Protein AF-A0A953UT88-F1 (afdb_monomer_lite)

Sequence (350 aa):
MGYKPPSISEDLLGSINSLFNHPKINVVSDRFIGKKFLCELPGGQLYFESALDVDTDGSVYSKQDPFGAKPDRSGVSPTSATDAAGKFLDADKINYFVLPKGGFDTTHHIGLGDVAVVISGTRVAYACFGDRGQNNKLGEGSIALHRALGHETVSGGRLINAAKGGEAINSGVITIVFPGTGNGSGLTNDQCAAIGQKAFQNLKSDAYKYEMDLLARYKTRQILIPDDRDELVAILSEWMQEVLDHTLHEPGTDGDGEDLVNNGVGVDTLLYAPLPTTPMAVAGKRFTPQTKSTVYADLVLGHTASGRWFVKQVRFHLNPVEQAQAVKAEADAAKADLRARLLERARARQ

Radius of gyration: 30.1 Å; chains: 1; bounding box: 79×41×93 Å

pLDDT: mean 82.15, std 17.78, range [29.33, 98.94]

Structure (mmCIF, N/CA/C/O backbone):
data_AF-A0A953UT88-F1
#
_entry.id   AF-A0A953UT88-F1
#
loop_
_atom_site.group_PDB
_atom_site.id
_atom_site.type_symbol
_atom_site.label_atom_id
_atom_site.label_alt_id
_atom_site.label_comp_id
_atom_site.label_asym_id
_atom_site.label_entity_id
_atom_site.label_seq_id
_atom_site.pdbx_PDB_ins_code
_atom_site.Cartn_x
_atom_site.Cartn_y
_atom_site.Cartn_z
_atom_site.occupancy
_atom_site.B_iso_or_equiv
_atom_site.auth_seq_id
_atom_site.auth_comp_id
_atom_site.auth_asym_id
_atom_site.auth_atom_id
_atom_site.pdbx_PDB_model_num
ATOM 1 N N . MET A 1 1 ? -11.530 12.483 6.378 1.00 54.88 1 MET A N 1
ATOM 2 C CA . MET A 1 1 ? -11.305 12.623 4.916 1.00 54.88 1 MET A CA 1
ATOM 3 C C . MET A 1 1 ? -12.052 11.499 4.211 1.00 54.88 1 MET A C 1
ATOM 5 O O . MET A 1 1 ? -12.306 10.495 4.852 1.00 54.88 1 MET A O 1
ATOM 9 N N . GLY A 1 2 ? -12.440 11.666 2.941 1.00 74.12 2 GLY A N 1
ATOM 10 C CA . GLY A 1 2 ? -13.327 10.725 2.231 1.00 74.12 2 GLY A CA 1
ATOM 11 C C . GLY A 1 2 ? -12.664 9.830 1.176 1.00 74.12 2 GLY A C 1
ATOM 12 O O . GLY A 1 2 ? -13.379 9.283 0.341 1.00 74.12 2 GLY A O 1
ATOM 13 N N . TYR A 1 3 ? -11.331 9.714 1.147 1.00 89.25 3 TYR A N 1
ATOM 14 C CA . TYR A 1 3 ? -10.674 8.810 0.197 1.00 89.25 3 TYR A CA 1
ATOM 15 C C . TYR A 1 3 ? -10.964 7.352 0.563 1.00 89.25 3 TYR A C 1
ATOM 17 O O . TYR A 1 3 ? -10.807 6.954 1.717 1.00 89.25 3 TYR A O 1
ATOM 25 N N . LYS A 1 4 ? -11.363 6.567 -0.438 1.00 88.38 4 LYS A N 1
ATOM 26 C CA . LYS A 1 4 ? -11.507 5.116 -0.356 1.00 88.38 4 LYS A CA 1
ATOM 27 C C . LYS A 1 4 ? -10.702 4.504 -1.502 1.00 88.38 4 LYS A C 1
ATOM 29 O O . LYS A 1 4 ? -10.927 4.916 -2.641 1.00 88.38 4 LYS A O 1
ATOM 34 N N . PRO A 1 5 ? -9.786 3.561 -1.226 1.00 91.06 5 PRO A N 1
ATOM 35 C CA . PRO A 1 5 ? -9.089 2.833 -2.277 1.00 91.06 5 PRO A CA 1
ATOM 36 C C . PRO A 1 5 ? -10.056 2.077 -3.200 1.00 91.06 5 PRO A C 1
ATOM 38 O O . PRO A 1 5 ? -11.201 1.826 -2.817 1.00 91.06 5 PRO A O 1
ATOM 41 N N . PRO A 1 6 ? -9.600 1.644 -4.388 1.00 91.25 6 PRO A N 1
ATOM 42 C CA . PRO A 1 6 ? -10.355 0.729 -5.234 1.00 91.25 6 PRO A CA 1
ATOM 43 C C . PRO A 1 6 ? -10.835 -0.498 -4.447 1.00 91.25 6 PRO A C 1
ATOM 45 O O . PRO A 1 6 ? -10.021 -1.214 -3.860 1.00 91.25 6 PRO A O 1
ATOM 48 N N . SER A 1 7 ? -12.145 -0.765 -4.474 1.00 84.94 7 SER A N 1
ATOM 49 C CA . SER A 1 7 ? -12.791 -1.817 -3.668 1.00 84.94 7 SER A CA 1
ATOM 50 C C . SER A 1 7 ? -12.158 -3.199 -3.859 1.00 84.94 7 SER A C 1
ATOM 52 O O . SER A 1 7 ? -11.950 -3.935 -2.900 1.00 84.94 7 SER A O 1
ATOM 54 N N . ILE A 1 8 ? -11.769 -3.523 -5.094 1.00 87.56 8 ILE A N 1
ATOM 55 C CA . ILE A 1 8 ? -11.109 -4.786 -5.458 1.00 87.56 8 ILE A CA 1
ATOM 56 C C . ILE A 1 8 ? -9.729 -4.981 -4.800 1.00 87.56 8 ILE A C 1
ATOM 58 O O . ILE A 1 8 ? -9.271 -6.113 -4.663 1.00 87.56 8 ILE A O 1
ATOM 62 N N . SER A 1 9 ? -9.073 -3.898 -4.379 1.00 89.44 9 SER A N 1
ATOM 63 C CA . SER A 1 9 ? -7.747 -3.918 -3.752 1.00 89.44 9 SER A CA 1
ATOM 64 C C . SER A 1 9 ? -7.817 -3.832 -2.224 1.00 89.44 9 SER A C 1
ATOM 66 O O . SER A 1 9 ? -6.793 -3.982 -1.555 1.00 89.44 9 SER A O 1
ATOM 68 N N . GLU A 1 10 ? -8.996 -3.581 -1.644 1.00 84.56 10 GLU A N 1
ATOM 69 C CA . GLU A 1 10 ? -9.134 -3.338 -0.204 1.00 84.56 10 GLU A CA 1
ATOM 70 C C . GLU A 1 10 ? -8.676 -4.522 0.650 1.00 84.56 10 GLU A C 1
ATOM 72 O O . GLU A 1 10 ? -8.015 -4.328 1.670 1.00 84.56 10 GLU A O 1
ATOM 77 N N . ASP A 1 11 ? -8.981 -5.745 0.220 1.00 83.25 11 ASP A N 1
ATOM 78 C CA . ASP A 1 11 ? -8.560 -6.964 0.911 1.00 83.25 11 ASP A CA 1
ATOM 79 C C . ASP A 1 11 ? -7.035 -7.101 0.960 1.00 83.25 11 ASP A C 1
ATOM 81 O O . ASP A 1 11 ? -6.469 -7.549 1.958 1.00 83.25 11 ASP A O 1
ATOM 85 N N . LEU A 1 12 ? -6.343 -6.656 -0.092 1.00 90.50 12 LEU A N 1
ATOM 86 C CA . LEU A 1 12 ? -4.885 -6.657 -0.128 1.00 90.50 12 LEU A CA 1
ATOM 87 C C . LEU A 1 12 ? -4.286 -5.572 0.766 1.00 90.50 12 LEU A C 1
ATOM 89 O O . LEU A 1 12 ? -3.201 -5.790 1.305 1.00 90.50 12 LEU A O 1
ATOM 93 N N . LEU A 1 13 ? -4.960 -4.436 0.949 1.00 91.25 13 LEU A N 1
ATOM 94 C CA . LEU A 1 13 ? -4.508 -3.360 1.837 1.00 91.25 13 LEU A CA 1
ATOM 95 C C . LEU A 1 13 ? -4.749 -3.689 3.316 1.00 91.25 13 LEU A C 1
ATOM 97 O O . LEU A 1 13 ? -3.902 -3.386 4.160 1.00 91.25 13 LEU A O 1
ATOM 101 N N . GLY A 1 14 ? -5.861 -4.348 3.638 1.00 86.25 14 GLY A N 1
ATOM 102 C CA . GLY A 1 14 ? -6.220 -4.699 5.009 1.00 86.25 14 GLY A CA 1
ATOM 103 C C . GLY A 1 14 ? -6.304 -3.468 5.921 1.00 86.25 14 GLY A C 1
ATOM 104 O O . GLY A 1 14 ? -6.883 -2.445 5.552 1.00 86.25 14 GLY A O 1
ATOM 105 N N . SER A 1 15 ? -5.675 -3.545 7.098 1.00 86.44 15 SER A N 1
ATOM 106 C CA . SER A 1 15 ? -5.654 -2.459 8.092 1.00 86.44 15 SER A CA 1
ATOM 107 C C . SER A 1 15 ? -5.030 -1.154 7.600 1.00 86.44 15 SER A C 1
ATOM 109 O O . SER A 1 15 ? -5.261 -0.117 8.215 1.00 86.44 15 SER A O 1
ATOM 111 N N . ILE A 1 16 ? -4.282 -1.148 6.488 1.00 92.69 16 ILE A N 1
ATOM 112 C CA . ILE A 1 16 ? -3.710 0.084 5.913 1.00 92.69 16 ILE A CA 1
ATOM 113 C C . ILE A 1 16 ? -4.802 1.118 5.617 1.00 92.69 16 ILE A C 1
ATOM 115 O O . ILE A 1 16 ? -4.550 2.313 5.745 1.00 92.69 16 ILE A O 1
ATOM 119 N N . ASN A 1 17 ? -6.031 0.682 5.324 1.00 88.19 17 ASN A N 1
ATOM 120 C CA . ASN A 1 17 ? -7.169 1.579 5.120 1.00 88.19 17 ASN A CA 1
ATOM 121 C C . ASN A 1 17 ? -7.427 2.510 6.318 1.00 88.19 17 ASN A C 1
ATOM 123 O O . ASN A 1 17 ? -7.824 3.659 6.130 1.00 88.19 17 ASN A O 1
ATOM 127 N N . SER A 1 18 ? -7.143 2.060 7.543 1.00 84.69 18 SER A N 1
ATOM 128 C CA . SER A 1 18 ? -7.286 2.892 8.745 1.00 84.69 18 SER A CA 1
ATOM 129 C C . SER A 1 18 ? -6.310 4.074 8.772 1.00 84.69 18 SER A C 1
ATOM 131 O O . SER A 1 18 ? -6.619 5.124 9.341 1.00 84.69 18 SER A O 1
ATOM 133 N N . LEU A 1 19 ? -5.156 3.953 8.103 1.00 92.19 19 LEU A N 1
ATOM 134 C CA . LEU A 1 19 ? -4.136 4.998 8.084 1.00 92.19 19 LEU A CA 1
ATOM 135 C C . LEU A 1 19 ? -4.592 6.251 7.327 1.00 92.19 19 LEU A C 1
ATOM 137 O O . LEU A 1 19 ? -4.066 7.329 7.595 1.00 92.19 19 LEU A O 1
ATOM 141 N N . PHE A 1 20 ? -5.605 6.158 6.456 1.00 90.94 20 PHE A N 1
ATOM 142 C CA . PHE A 1 20 ? -6.165 7.325 5.760 1.00 90.94 20 PHE A CA 1
ATOM 143 C C . PHE A 1 20 ? -6.887 8.312 6.685 1.00 90.94 20 PHE A C 1
ATOM 145 O O . PHE A 1 20 ? -7.079 9.472 6.321 1.00 90.94 20 PHE A O 1
ATOM 152 N N . ASN A 1 21 ? -7.241 7.872 7.893 1.00 86.62 21 ASN A N 1
ATOM 153 C CA . ASN A 1 21 ? -7.807 8.714 8.945 1.00 86.62 21 ASN A CA 1
ATOM 154 C C . ASN A 1 21 ? -6.801 9.011 10.068 1.00 86.62 21 ASN A C 1
ATOM 156 O O . ASN A 1 21 ? -7.154 9.637 11.068 1.00 86.62 21 ASN A O 1
ATOM 160 N N . HIS A 1 22 ? -5.544 8.585 9.920 1.00 90.38 22 HIS A N 1
ATOM 161 C CA . HIS A 1 22 ? -4.521 8.823 10.925 1.00 90.38 22 HIS A CA 1
ATOM 162 C C . HIS A 1 22 ? -4.188 10.324 11.022 1.00 90.38 22 HIS A C 1
ATOM 164 O O . HIS A 1 22 ? -3.942 10.950 9.996 1.00 90.38 22 HIS A O 1
ATOM 170 N N . PRO A 1 23 ? -4.065 10.925 12.223 1.00 91.12 23 PRO A N 1
ATOM 171 C CA . PRO A 1 23 ? -3.836 12.372 12.376 1.00 91.12 23 PRO A CA 1
ATOM 172 C C . PRO A 1 23 ? -2.504 12.879 11.794 1.00 91.12 23 PRO A C 1
ATOM 174 O O . PRO A 1 23 ? -2.336 14.073 11.584 1.00 91.12 23 PRO A O 1
ATOM 177 N N . LYS A 1 24 ? -1.550 11.973 11.558 1.00 94.56 24 LYS A N 1
ATOM 178 C CA . LYS A 1 24 ? -0.256 12.253 10.904 1.00 94.56 24 LYS A CA 1
ATOM 179 C C . LYS A 1 24 ? -0.242 12.006 9.391 1.00 94.56 24 LYS A C 1
ATOM 181 O O . LYS A 1 24 ? 0.830 12.077 8.804 1.00 94.56 24 LYS A O 1
ATOM 186 N N . ILE A 1 25 ? -1.368 11.652 8.770 1.00 94.81 25 ILE A N 1
ATOM 187 C CA . ILE A 1 25 ? -1.403 11.552 7.309 1.00 94.81 25 ILE A CA 1
ATOM 188 C C . ILE A 1 25 ? -1.162 12.932 6.696 1.00 94.81 25 ILE A C 1
ATOM 190 O O . ILE A 1 25 ? -1.742 13.925 7.138 1.00 94.81 25 ILE A O 1
ATOM 194 N N . ASN A 1 26 ? -0.331 12.988 5.662 1.00 96.44 26 ASN A N 1
ATOM 195 C CA . ASN A 1 26 ? -0.080 14.210 4.913 1.00 96.44 26 ASN A CA 1
ATOM 196 C C . ASN A 1 26 ? -0.561 14.029 3.471 1.00 96.44 26 ASN A C 1
ATOM 198 O O . ASN A 1 26 ? 0.067 13.330 2.679 1.00 96.44 26 ASN A O 1
ATOM 202 N N . VAL A 1 27 ? -1.709 14.616 3.125 1.00 96.75 27 VAL A N 1
ATOM 203 C CA . VAL A 1 27 ? -2.244 14.537 1.758 1.00 96.75 27 VAL A CA 1
ATOM 204 C C . VAL A 1 27 ? -1.512 15.520 0.856 1.00 96.75 27 VAL A C 1
ATOM 206 O O . VAL A 1 27 ? -1.502 16.724 1.105 1.00 96.75 27 VAL A O 1
ATOM 209 N N . VAL A 1 28 ? -0.963 15.007 -0.242 1.00 94.94 28 VAL A N 1
ATOM 210 C CA . VAL A 1 28 ? -0.182 15.802 -1.190 1.00 94.94 28 VAL A CA 1
ATOM 211 C C . VAL A 1 28 ? -1.104 16.345 -2.282 1.00 94.94 28 VAL A C 1
ATOM 213 O O . VAL A 1 28 ? -1.718 15.610 -3.070 1.00 94.94 28 VAL A O 1
ATOM 216 N N . SER A 1 29 ? -1.218 17.672 -2.317 1.00 93.25 29 SER A N 1
ATOM 217 C CA . SER A 1 29 ? -2.164 18.382 -3.187 1.00 93.25 29 SER A CA 1
ATOM 218 C C . SER A 1 29 ? -1.674 18.579 -4.627 1.00 93.25 29 SER A C 1
ATOM 220 O O . SER A 1 29 ? -2.491 18.894 -5.497 1.00 93.25 29 SER A O 1
ATOM 222 N N . ASP A 1 30 ? -0.390 18.323 -4.900 1.00 92.50 30 ASP A N 1
ATOM 223 C CA . ASP A 1 30 ? 0.228 18.481 -6.217 1.00 92.50 30 ASP A CA 1
ATOM 224 C C . ASP A 1 30 ? -0.554 17.778 -7.323 1.00 92.50 30 ASP A C 1
ATOM 226 O O . ASP A 1 30 ? -1.069 16.666 -7.161 1.00 92.50 30 ASP A O 1
ATOM 230 N N . ARG A 1 31 ? -0.670 18.443 -8.472 1.00 92.75 31 ARG A N 1
ATOM 231 C CA . ARG A 1 31 ? -1.419 17.923 -9.615 1.00 92.75 31 ARG A CA 1
ATOM 232 C C . ARG A 1 31 ? -0.488 17.139 -10.524 1.00 92.75 31 ARG A C 1
ATOM 234 O O . ARG A 1 31 ? 0.416 17.710 -11.121 1.00 92.75 31 ARG A O 1
ATOM 241 N N . PHE A 1 32 ? -0.797 15.860 -10.691 1.00 95.00 32 PHE A N 1
ATOM 242 C CA . PHE A 1 32 ? -0.140 14.987 -11.652 1.00 95.00 32 PHE A CA 1
ATOM 243 C C . PHE A 1 32 ? -1.176 14.386 -12.599 1.00 95.00 32 PHE A C 1
ATOM 245 O O . PHE A 1 32 ? -2.287 14.042 -12.186 1.00 95.00 32 PHE A O 1
ATOM 252 N N . ILE A 1 33 ? -0.802 14.243 -13.867 1.00 92.12 33 ILE A N 1
ATOM 253 C CA . ILE A 1 33 ? -1.519 13.421 -14.839 1.00 92.12 33 ILE A CA 1
ATOM 254 C C . ILE A 1 33 ? -1.557 11.990 -14.298 1.00 92.12 33 ILE A C 1
ATOM 256 O O . ILE A 1 33 ? -0.565 11.503 -13.758 1.00 92.12 33 ILE A O 1
ATOM 260 N N . GLY A 1 34 ? -2.720 11.346 -14.401 1.00 84.31 34 GLY A N 1
ATOM 261 C CA . GLY A 1 34 ? -2.927 9.974 -13.939 1.00 84.31 34 GLY A CA 1
ATOM 262 C C . GLY A 1 34 ? -3.215 9.834 -12.443 1.00 84.31 34 GLY A C 1
ATOM 263 O O . GLY A 1 34 ? -3.782 8.819 -12.054 1.00 84.31 34 GLY A O 1
ATOM 264 N N . LYS A 1 35 ? -2.917 10.835 -11.600 1.00 94.75 35 LYS A N 1
ATOM 265 C CA . LYS A 1 35 ? -3.151 10.765 -10.146 1.00 94.75 35 LYS A CA 1
ATOM 266 C C . LYS A 1 35 ? -4.641 10.812 -9.792 1.00 94.75 35 LYS A C 1
ATOM 268 O O . LYS A 1 35 ? -5.353 11.742 -10.174 1.00 94.75 35 LYS A O 1
ATOM 273 N N . LYS A 1 36 ? -5.077 9.874 -8.952 1.00 95.94 36 LYS A N 1
ATOM 274 C CA . LYS A 1 36 ? -6.359 9.901 -8.231 1.00 95.94 36 LYS A CA 1
ATOM 275 C C . LYS A 1 36 ? -6.183 10.350 -6.787 1.00 95.94 36 LYS A C 1
ATOM 277 O O . LYS A 1 36 ? -6.895 11.245 -6.337 1.00 95.94 36 LYS A O 1
ATOM 282 N N . PHE A 1 37 ? -5.190 9.799 -6.096 1.00 97.00 37 PHE A N 1
ATOM 283 C CA . PHE A 1 37 ? -4.885 10.134 -4.709 1.00 97.00 37 PHE A CA 1
ATOM 284 C C . PHE A 1 37 ? -3.384 10.012 -4.436 1.00 97.00 37 PHE A C 1
ATOM 286 O O . PHE A 1 37 ? -2.708 9.223 -5.087 1.00 97.00 37 PHE A O 1
ATOM 293 N N . LEU A 1 38 ? -2.860 10.813 -3.507 1.00 97.69 38 LEU A N 1
ATOM 294 C CA . LEU A 1 38 ? -1.456 10.795 -3.087 1.00 97.69 38 LEU A CA 1
ATOM 295 C C . LEU A 1 38 ? -1.358 11.320 -1.655 1.00 97.69 38 LEU A C 1
ATOM 297 O O . LEU A 1 38 ? -1.895 12.387 -1.342 1.00 97.69 38 LEU A O 1
ATOM 301 N N . CYS A 1 39 ? -0.655 10.591 -0.802 1.00 98.06 39 CYS A N 1
ATOM 302 C CA . CYS A 1 39 ? -0.360 11.008 0.558 1.00 98.06 39 CYS A CA 1
ATOM 303 C C . CYS A 1 39 ? 0.930 10.371 1.069 1.00 98.06 39 CYS A C 1
ATOM 305 O O . CYS A 1 39 ? 1.324 9.293 0.626 1.00 98.06 39 CYS A O 1
ATOM 307 N N . GLU A 1 40 ? 1.525 10.987 2.078 1.00 98.38 40 GLU A N 1
ATOM 308 C CA . GLU A 1 40 ? 2.485 10.319 2.947 1.00 98.38 40 GLU A CA 1
ATOM 309 C C . GLU A 1 40 ? 1.729 9.679 4.110 1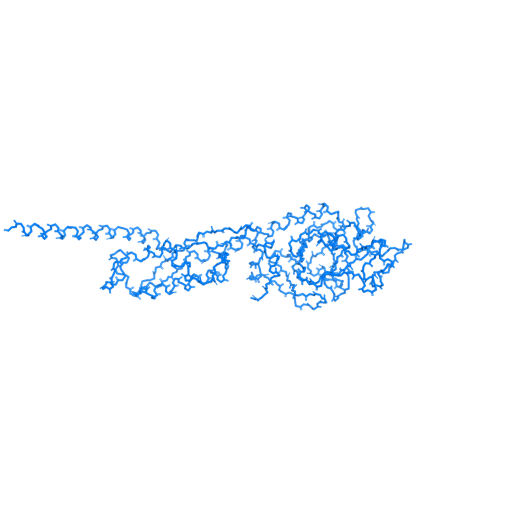.00 98.38 40 GLU A C 1
ATOM 311 O O . GLU A 1 40 ? 0.949 10.330 4.819 1.00 98.38 40 GLU A O 1
ATOM 316 N N . LEU A 1 41 ? 1.947 8.382 4.292 1.00 98.00 41 LEU A N 1
ATOM 317 C CA . LEU A 1 41 ? 1.443 7.633 5.430 1.00 98.00 41 LEU A CA 1
ATOM 318 C C . LEU A 1 41 ? 2.245 7.989 6.696 1.00 98.00 41 LEU A C 1
ATOM 320 O O . LEU A 1 41 ? 3.367 8.486 6.603 1.00 98.00 41 LEU A O 1
ATOM 324 N N . PRO A 1 42 ? 1.724 7.691 7.901 1.00 96.44 42 PRO A N 1
ATOM 325 C CA . PRO A 1 42 ? 2.338 8.117 9.164 1.00 96.44 42 PRO A CA 1
ATOM 326 C C . PRO A 1 42 ? 3.786 7.661 9.389 1.00 96.44 42 PRO A C 1
ATOM 328 O O . PRO A 1 42 ? 4.497 8.278 10.180 1.00 96.44 42 PRO A O 1
ATOM 331 N N . GLY A 1 43 ? 4.205 6.575 8.732 1.00 95.69 43 GLY A N 1
ATOM 332 C CA . GLY A 1 43 ? 5.569 6.049 8.778 1.00 95.69 43 GLY A CA 1
ATOM 333 C C . GLY A 1 43 ? 6.504 6.612 7.702 1.00 95.69 43 GLY A C 1
ATOM 334 O O . GLY A 1 43 ? 7.615 6.108 7.573 1.00 95.69 43 GLY A O 1
ATOM 335 N N . GLY A 1 44 ? 6.064 7.601 6.918 1.00 97.19 44 GLY A N 1
ATOM 336 C CA . GLY A 1 44 ? 6.824 8.211 5.823 1.00 97.19 44 GLY A CA 1
ATOM 337 C C . GLY A 1 44 ? 6.692 7.498 4.474 1.00 97.19 44 GLY A C 1
ATOM 338 O O . GLY A 1 44 ? 7.328 7.909 3.513 1.00 97.19 44 GLY A O 1
ATOM 339 N N . GLN A 1 45 ? 5.882 6.439 4.367 1.00 98.69 45 GLN A N 1
ATOM 340 C CA . GLN A 1 45 ? 5.648 5.765 3.084 1.00 98.69 45 GLN A CA 1
ATOM 341 C C . GLN A 1 45 ? 4.851 6.668 2.145 1.00 98.69 45 GLN A C 1
ATOM 343 O O . GLN A 1 45 ? 3.852 7.256 2.560 1.00 98.69 45 GLN A O 1
ATOM 348 N N . LEU A 1 46 ? 5.230 6.712 0.870 1.00 98.62 46 LEU A N 1
ATOM 349 C CA . LEU A 1 46 ? 4.465 7.436 -0.139 1.00 98.62 46 LEU A CA 1
ATOM 350 C C . LEU A 1 46 ? 3.408 6.506 -0.729 1.00 98.62 46 LEU A C 1
ATOM 352 O O . LEU A 1 46 ? 3.743 5.528 -1.393 1.00 98.62 46 LEU A O 1
ATOM 356 N N . TYR A 1 47 ? 2.139 6.809 -0.494 1.00 98.56 47 TYR A N 1
ATOM 357 C CA . TYR A 1 47 ? 1.008 6.095 -1.074 1.00 98.56 47 TYR A CA 1
ATOM 358 C C . TYR A 1 47 ? 0.422 6.915 -2.215 1.00 98.56 47 TYR A C 1
ATOM 360 O O . TYR A 1 47 ? 0.108 8.091 -2.023 1.00 98.56 47 TYR A O 1
ATOM 368 N N . PHE A 1 48 ? 0.167 6.293 -3.362 1.00 98.19 48 PHE A N 1
ATOM 369 C CA . PHE A 1 48 ? -0.669 6.891 -4.394 1.00 98.19 48 PHE A CA 1
ATOM 370 C C . PHE A 1 48 ? -1.519 5.889 -5.152 1.00 98.19 48 PHE A C 1
ATOM 372 O O . PHE A 1 48 ? -1.129 4.744 -5.354 1.00 98.19 48 PHE A O 1
ATOM 379 N N . GLU A 1 49 ? -2.672 6.370 -5.607 1.00 97.75 49 GLU A N 1
ATOM 380 C CA . GLU A 1 49 ? -3.487 5.716 -6.621 1.00 97.75 49 GLU A CA 1
ATOM 381 C C . GLU A 1 49 ? -3.362 6.502 -7.927 1.00 97.75 49 GLU A C 1
ATOM 383 O O . GLU A 1 49 ? -3.590 7.720 -7.953 1.00 97.75 49 GLU A O 1
ATOM 388 N N . SER A 1 50 ? -3.029 5.814 -9.016 1.00 97.00 50 SER A N 1
ATOM 389 C CA . SER A 1 50 ? -2.906 6.419 -10.337 1.00 97.00 50 SER A CA 1
ATOM 390 C C . SER A 1 50 ? -3.256 5.458 -11.481 1.00 97.00 50 SER A C 1
ATOM 392 O O . SER A 1 50 ? -3.621 4.298 -11.272 1.00 97.00 50 SER A O 1
ATOM 394 N N . ALA A 1 51 ? -3.164 5.961 -12.713 1.00 96.19 51 ALA A N 1
ATOM 395 C CA . ALA A 1 51 ? -2.874 5.124 -13.873 1.00 96.19 51 ALA A CA 1
ATOM 396 C C . ALA A 1 51 ? -1.480 4.471 -13.736 1.00 96.19 51 ALA A C 1
ATOM 398 O O . ALA A 1 51 ? -0.701 4.840 -12.854 1.00 96.19 51 ALA A O 1
ATOM 399 N N . LEU A 1 52 ? -1.174 3.512 -14.603 1.00 97.50 52 LEU A N 1
ATOM 400 C CA . LEU A 1 52 ? 0.171 2.992 -14.814 1.00 97.50 52 LEU A CA 1
ATOM 401 C C . LEU A 1 52 ? 0.437 2.969 -16.316 1.00 97.50 52 LEU A C 1
ATOM 403 O O . LEU A 1 52 ? -0.091 2.110 -17.023 1.00 97.50 52 LEU A O 1
ATOM 407 N N . ASP A 1 53 ? 1.205 3.943 -16.786 1.00 96.12 53 ASP A N 1
ATOM 408 C CA . ASP A 1 53 ? 1.685 4.000 -18.161 1.00 96.12 53 ASP A CA 1
ATOM 409 C C . ASP A 1 53 ? 2.980 3.197 -18.291 1.00 96.12 53 ASP A C 1
ATOM 411 O O . ASP A 1 53 ? 3.753 3.080 -17.336 1.00 96.12 53 ASP A O 1
ATOM 415 N N . VAL A 1 54 ? 3.229 2.647 -19.476 1.00 96.25 54 VAL A N 1
ATOM 416 C CA . VAL A 1 54 ? 4.438 1.860 -19.693 1.00 96.25 54 VAL A CA 1
ATOM 417 C C . VAL A 1 54 ? 5.648 2.770 -19.859 1.00 96.25 54 VAL A C 1
ATOM 419 O O . VAL A 1 54 ? 5.627 3.723 -20.632 1.00 96.25 54 VAL A O 1
ATOM 422 N N . ASP A 1 55 ? 6.709 2.433 -19.141 1.00 96.25 55 ASP A N 1
ATOM 423 C CA . ASP A 1 55 ? 8.037 2.983 -19.332 1.00 96.25 55 ASP A CA 1
ATOM 424 C C . ASP A 1 55 ? 8.906 1.937 -20.039 1.00 96.25 55 ASP A C 1
ATOM 426 O O . ASP A 1 55 ? 8.962 0.764 -19.642 1.00 96.25 55 ASP A O 1
ATOM 430 N N . THR A 1 56 ? 9.519 2.339 -21.150 1.00 96.25 56 THR A N 1
ATOM 431 C CA . THR A 1 56 ? 10.247 1.427 -22.043 1.00 96.25 56 THR A CA 1
ATOM 432 C C . THR A 1 56 ? 11.762 1.552 -21.925 1.00 96.25 56 THR A C 1
ATOM 434 O O . THR A 1 56 ? 12.486 0.778 -22.571 1.00 96.25 56 THR A O 1
ATOM 437 N N . ASP A 1 57 ? 12.244 2.483 -21.101 1.00 95.12 57 ASP A N 1
ATOM 438 C CA . ASP A 1 57 ? 13.654 2.813 -20.971 1.00 95.12 57 ASP A CA 1
ATOM 439 C C . ASP A 1 57 ? 14.479 1.602 -20.489 1.00 95.12 57 ASP A C 1
ATOM 441 O O . ASP A 1 57 ? 14.036 0.696 -19.790 1.00 95.12 57 ASP A O 1
ATOM 445 N N . GLY A 1 58 ? 15.694 1.491 -21.012 1.00 94.75 58 GLY A N 1
ATOM 446 C CA . GLY A 1 58 ? 16.613 0.375 -20.802 1.00 94.75 58 GLY A CA 1
ATOM 447 C C . GLY A 1 58 ? 16.267 -0.916 -21.557 1.00 94.75 58 GLY A C 1
ATOM 448 O O . GLY A 1 58 ? 17.109 -1.817 -21.629 1.00 94.75 58 GLY A O 1
ATOM 449 N N . SER A 1 59 ? 15.091 -1.012 -22.188 1.00 94.94 59 SER A N 1
ATOM 450 C CA . SER A 1 59 ? 14.713 -2.160 -23.023 1.00 94.94 59 SER A CA 1
ATOM 451 C C . SER A 1 59 ? 15.001 -1.950 -24.514 1.00 94.94 59 SER A C 1
ATOM 453 O O . SER A 1 59 ? 15.079 -0.835 -25.028 1.00 94.94 59 SER A O 1
ATOM 455 N N . VAL A 1 60 ? 15.048 -3.049 -25.274 1.00 93.12 60 VAL A N 1
ATOM 456 C CA . VAL A 1 60 ? 15.105 -2.993 -26.749 1.00 93.12 60 VAL A CA 1
ATOM 457 C C . VAL A 1 60 ? 13.860 -2.354 -27.380 1.00 93.12 60 VAL A C 1
ATOM 459 O O . VAL A 1 60 ? 13.908 -1.942 -28.543 1.00 93.12 60 VAL A O 1
ATOM 462 N N . TYR A 1 61 ? 12.756 -2.274 -26.634 1.00 93.44 61 TYR A N 1
ATOM 463 C CA . TYR A 1 61 ? 11.488 -1.719 -27.096 1.00 93.44 61 TYR A CA 1
ATOM 464 C C . TYR A 1 61 ? 11.433 -0.194 -27.002 1.00 93.44 61 TYR A C 1
ATOM 466 O O . TYR A 1 61 ? 10.566 0.388 -27.651 1.00 93.44 61 TYR A O 1
ATOM 474 N N . SER A 1 62 ? 12.389 0.460 -26.328 1.00 92.19 62 SER A N 1
ATOM 475 C CA . SER A 1 62 ? 12.433 1.929 -26.237 1.00 92.19 62 SER A CA 1
ATOM 476 C C . SER A 1 62 ? 12.522 2.611 -27.608 1.00 92.19 62 SER A C 1
ATOM 478 O O . SER A 1 62 ? 12.009 3.702 -27.819 1.00 92.19 62 SER A O 1
ATOM 480 N N . LYS A 1 63 ? 13.072 1.918 -28.614 1.00 90.31 63 LYS A N 1
ATOM 481 C CA . LYS A 1 63 ? 13.116 2.378 -30.015 1.00 90.31 63 LYS A CA 1
ATOM 482 C C . LYS A 1 63 ? 11.740 2.505 -30.675 1.00 90.31 63 LYS A C 1
ATOM 484 O O . LYS A 1 63 ? 11.632 3.106 -31.741 1.00 90.31 63 LYS A O 1
ATOM 489 N N . GLN A 1 64 ? 10.726 1.851 -30.115 1.00 90.12 64 GLN A N 1
ATOM 490 C CA . GLN A 1 64 ? 9.356 1.856 -30.627 1.00 90.12 64 GLN A CA 1
ATOM 491 C C . GLN A 1 64 ? 8.499 2.920 -29.937 1.00 90.12 64 GLN A C 1
ATOM 493 O O . GLN A 1 64 ? 7.419 3.224 -30.438 1.00 90.12 64 GLN A O 1
ATOM 498 N N . ASP A 1 65 ? 8.974 3.475 -28.822 1.00 88.56 65 ASP A N 1
ATOM 499 C CA . ASP A 1 65 ? 8.284 4.482 -28.034 1.00 88.56 65 ASP A CA 1
ATOM 500 C C . ASP A 1 65 ? 8.701 5.894 -28.490 1.00 88.56 65 ASP A C 1
ATOM 502 O O . ASP A 1 65 ? 9.848 6.302 -28.299 1.00 88.56 65 ASP A O 1
ATOM 506 N N . PRO A 1 66 ? 7.798 6.668 -29.119 1.00 85.19 66 PRO A N 1
ATOM 507 C CA . PRO A 1 66 ? 8.109 8.018 -29.572 1.00 85.19 66 PRO A CA 1
ATOM 508 C C . PRO A 1 66 ? 8.193 9.045 -28.428 1.00 85.19 66 PRO A C 1
ATOM 510 O O . PRO A 1 66 ? 8.615 10.176 -28.680 1.00 85.19 66 PRO A O 1
ATOM 513 N N . PHE A 1 67 ? 7.776 8.688 -27.208 1.00 84.56 67 PHE A N 1
ATOM 514 C CA . PHE A 1 67 ? 7.752 9.568 -26.037 1.00 84.56 67 PHE A CA 1
ATOM 515 C C . PHE A 1 67 ? 8.822 9.230 -24.989 1.00 84.56 67 PHE A C 1
ATOM 517 O O . PHE A 1 67 ? 9.019 10.031 -24.072 1.00 84.56 67 PHE A O 1
ATOM 524 N N . GLY A 1 68 ? 9.513 8.096 -25.145 1.00 79.75 68 GLY A N 1
ATOM 525 C CA . GLY A 1 68 ? 10.590 7.647 -24.264 1.00 79.75 68 GLY A CA 1
ATOM 526 C C . GLY A 1 68 ? 11.821 8.558 -24.283 1.00 79.75 68 GLY A C 1
ATOM 527 O O . GLY A 1 68 ? 11.941 9.488 -25.099 1.00 79.75 68 GLY A O 1
ATOM 528 N N . ALA A 1 69 ? 12.771 8.307 -23.377 1.00 82.31 69 ALA A N 1
ATOM 529 C CA . ALA A 1 69 ? 13.986 9.109 -23.330 1.00 82.31 69 ALA A CA 1
ATOM 530 C C . ALA A 1 69 ? 14.816 8.946 -24.612 1.00 82.31 69 ALA A C 1
ATOM 532 O O . ALA A 1 69 ? 14.695 7.981 -25.370 1.00 82.31 69 ALA A O 1
ATOM 533 N N . LYS A 1 70 ? 15.700 9.915 -24.877 1.00 84.81 70 LYS A N 1
ATOM 534 C CA . LYS A 1 70 ? 16.579 9.834 -26.048 1.00 84.81 70 LYS A CA 1
ATOM 535 C C . LYS A 1 70 ? 17.552 8.658 -25.889 1.00 84.81 70 LYS A C 1
ATOM 537 O O . LYS A 1 70 ? 18.212 8.589 -24.851 1.00 84.81 70 LYS A O 1
ATOM 542 N N . PRO A 1 71 ? 17.705 7.800 -26.915 1.00 81.94 71 PRO A N 1
ATOM 543 C CA . PRO A 1 71 ? 18.640 6.687 -26.863 1.00 81.94 71 PRO A CA 1
ATOM 544 C C . PRO A 1 71 ? 20.080 7.132 -26.605 1.00 81.94 71 PRO A C 1
ATOM 546 O O . PRO A 1 71 ? 20.532 8.162 -27.114 1.00 81.94 71 PRO A O 1
ATOM 549 N N . ASP A 1 72 ? 20.813 6.319 -25.852 1.00 81.50 72 ASP A N 1
ATOM 550 C CA . ASP A 1 72 ? 22.248 6.463 -25.657 1.00 81.50 72 ASP A CA 1
ATOM 551 C C . ASP A 1 72 ? 23.047 5.990 -26.896 1.00 81.50 72 ASP A C 1
ATOM 553 O O . ASP A 1 72 ? 22.496 5.681 -27.958 1.00 81.50 72 ASP A O 1
ATOM 557 N N . ARG A 1 73 ? 24.380 5.896 -26.777 1.00 78.44 73 ARG A N 1
ATOM 558 C CA . ARG A 1 73 ? 25.246 5.422 -27.876 1.00 78.44 73 ARG A CA 1
ATOM 559 C C . ARG A 1 73 ? 25.009 3.958 -28.263 1.00 78.44 73 ARG A C 1
ATOM 561 O O . ARG A 1 73 ? 25.358 3.582 -29.378 1.00 78.44 73 ARG A O 1
ATOM 568 N N . SER A 1 74 ? 24.448 3.142 -27.370 1.00 75.75 74 SER A N 1
ATOM 569 C CA . SER A 1 74 ? 24.048 1.760 -27.659 1.00 75.75 74 SER A CA 1
ATOM 570 C C . SER A 1 74 ? 22.689 1.676 -28.370 1.00 75.75 74 SER A C 1
ATOM 572 O O . SER A 1 74 ? 22.300 0.618 -28.873 1.00 75.75 74 SER A O 1
ATOM 574 N N . GLY A 1 75 ? 21.985 2.807 -28.476 1.00 80.06 75 GLY A N 1
ATOM 575 C CA . GLY A 1 75 ? 20.681 2.913 -29.109 1.00 80.06 75 GLY A CA 1
ATOM 576 C C . GLY A 1 75 ? 19.533 2.489 -28.198 1.00 80.06 75 GLY A C 1
ATOM 577 O O . GLY A 1 75 ? 18.460 2.193 -28.718 1.00 80.06 75 GLY A O 1
ATOM 578 N N . VAL A 1 76 ? 19.741 2.452 -26.881 1.00 85.12 76 VAL A N 1
ATOM 579 C CA . VAL A 1 76 ? 18.700 2.183 -25.881 1.00 85.12 76 VAL A CA 1
ATOM 580 C C . VAL A 1 76 ? 18.548 3.409 -24.989 1.00 85.12 76 VAL A C 1
ATOM 582 O O . VAL A 1 76 ? 19.526 4.073 -24.653 1.00 85.12 76 VAL A O 1
ATOM 585 N N . SER A 1 77 ? 17.313 3.750 -24.649 1.00 90.06 77 SER A N 1
ATOM 586 C CA . SER A 1 77 ? 17.010 4.886 -23.777 1.00 90.06 77 SER A CA 1
ATOM 587 C C . SER A 1 77 ? 17.488 4.582 -22.351 1.00 90.06 77 SER A C 1
ATOM 589 O O . SER A 1 77 ? 17.300 3.457 -21.901 1.00 90.06 77 SER A O 1
ATOM 591 N N . PRO A 1 78 ? 18.192 5.488 -21.657 1.00 93.19 78 PRO A N 1
ATOM 592 C CA . PRO A 1 78 ? 18.783 5.178 -20.357 1.00 93.19 78 PRO A CA 1
ATOM 593 C C . PRO A 1 78 ? 17.778 5.347 -19.213 1.00 93.19 78 PRO A C 1
ATOM 595 O O . PRO A 1 78 ? 17.101 6.365 -19.160 1.00 93.19 78 PRO A O 1
ATOM 598 N N . THR A 1 79 ? 17.782 4.426 -18.247 1.00 96.00 79 THR A N 1
ATOM 599 C CA . THR A 1 79 ? 17.104 4.626 -16.956 1.00 96.00 79 THR A CA 1
ATOM 600 C C . THR A 1 79 ? 17.955 5.475 -16.007 1.00 96.00 79 THR A C 1
ATOM 602 O O . THR A 1 79 ? 19.188 5.456 -16.077 1.00 96.00 79 THR A O 1
ATOM 605 N N . SER A 1 80 ? 17.329 6.184 -15.062 1.00 95.94 80 SER A N 1
ATOM 606 C CA . SER A 1 80 ? 18.047 6.956 -14.032 1.00 95.94 80 SER A CA 1
ATOM 607 C C . SER A 1 80 ? 18.857 6.081 -13.076 1.00 95.94 80 SER A C 1
ATOM 609 O O . SER A 1 80 ? 19.933 6.487 -12.638 1.00 95.94 80 SER A O 1
ATOM 611 N N . ALA A 1 81 ? 18.334 4.909 -12.712 1.00 96.56 81 ALA A N 1
ATOM 612 C CA . ALA A 1 81 ? 19.065 3.905 -11.955 1.00 96.56 81 ALA A CA 1
ATOM 613 C C . ALA A 1 81 ? 19.859 2.992 -12.888 1.00 96.56 81 ALA A C 1
ATOM 615 O O . ALA A 1 81 ? 19.444 2.686 -14.005 1.00 96.56 81 ALA A O 1
ATOM 616 N N . THR A 1 82 ? 20.966 2.478 -12.372 1.00 97.00 82 THR A N 1
ATOM 617 C CA . THR A 1 82 ? 21.694 1.350 -12.949 1.00 97.00 82 THR A CA 1
ATOM 618 C C . THR A 1 82 ? 21.695 0.179 -11.978 1.00 97.00 82 THR A C 1
ATOM 620 O O . THR A 1 82 ? 21.579 0.378 -10.769 1.00 97.00 82 THR A O 1
ATOM 623 N N . ASP A 1 83 ? 21.860 -1.038 -12.484 1.00 94.44 83 ASP A N 1
ATOM 624 C CA . ASP A 1 83 ? 22.141 -2.211 -11.666 1.00 94.44 83 ASP A CA 1
ATOM 625 C C . ASP A 1 83 ? 23.527 -2.122 -10.993 1.00 94.44 83 ASP A C 1
ATOM 627 O O . ASP A 1 83 ? 24.300 -1.181 -11.201 1.00 94.44 83 ASP A O 1
ATOM 631 N N . ALA A 1 84 ? 23.862 -3.131 -10.187 1.00 92.06 84 ALA A N 1
ATOM 632 C CA . ALA A 1 84 ? 25.140 -3.203 -9.478 1.00 92.06 84 ALA A CA 1
ATOM 633 C C . ALA A 1 84 ? 26.376 -3.264 -10.404 1.00 92.06 84 ALA A C 1
ATOM 635 O O . ALA A 1 84 ? 27.493 -3.042 -9.941 1.00 92.06 84 ALA A O 1
ATOM 636 N N . ALA A 1 85 ? 26.195 -3.571 -11.693 1.00 93.50 85 ALA A N 1
ATOM 637 C CA . ALA A 1 85 ? 27.249 -3.575 -12.703 1.00 93.50 85 ALA A CA 1
ATOM 638 C C . ALA A 1 85 ? 27.320 -2.252 -13.494 1.00 93.50 85 ALA A C 1
ATOM 640 O O . ALA A 1 85 ? 28.135 -2.131 -14.410 1.00 93.50 85 ALA A O 1
ATOM 641 N N . GLY A 1 86 ? 26.492 -1.258 -13.152 1.00 93.69 86 GLY A N 1
ATOM 642 C CA . GLY A 1 86 ? 26.437 0.035 -13.833 1.00 93.69 86 GLY A CA 1
ATOM 643 C C . GLY A 1 86 ? 25.650 0.014 -15.145 1.00 93.69 86 GLY A C 1
ATOM 644 O O . GLY A 1 86 ? 25.765 0.952 -15.934 1.00 93.69 86 GLY A O 1
ATOM 645 N N . LYS A 1 87 ? 24.858 -1.032 -15.408 1.00 94.31 87 LYS A N 1
ATOM 646 C CA . LYS A 1 87 ? 24.010 -1.122 -16.602 1.00 94.31 87 LYS A CA 1
ATOM 647 C C . LYS A 1 87 ? 22.614 -0.565 -16.317 1.00 94.31 87 LYS A C 1
ATOM 649 O O . LYS A 1 87 ? 22.076 -0.780 -15.236 1.00 94.31 87 LYS A O 1
ATOM 654 N N . PHE A 1 88 ? 22.002 0.108 -17.292 1.00 96.50 88 PHE A N 1
ATOM 655 C CA . PHE A 1 88 ? 20.589 0.504 -17.214 1.00 96.50 88 PHE A CA 1
ATOM 656 C C . PHE A 1 88 ? 19.675 -0.697 -16.952 1.00 96.50 88 PHE A C 1
ATOM 658 O O . PHE A 1 88 ? 19.964 -1.823 -17.378 1.00 96.50 88 PHE A O 1
ATOM 665 N N . LEU A 1 89 ? 18.568 -0.448 -16.256 1.00 97.50 89 LEU A N 1
ATOM 666 C CA . LEU A 1 89 ? 17.596 -1.483 -15.932 1.00 97.50 89 LEU A CA 1
ATOM 667 C C . LEU A 1 89 ? 16.816 -1.849 -17.187 1.00 97.50 89 LEU A C 1
ATOM 669 O O . LEU A 1 89 ? 16.229 -0.994 -17.829 1.00 97.50 89 LEU A O 1
ATOM 673 N N . ASP A 1 90 ? 16.804 -3.126 -17.547 1.00 97.50 90 ASP A N 1
ATOM 674 C CA . ASP A 1 90 ? 16.071 -3.587 -18.724 1.00 97.50 90 ASP A CA 1
ATOM 675 C C . ASP A 1 90 ? 14.566 -3.626 -18.413 1.00 97.50 90 ASP A C 1
ATOM 677 O O . ASP A 1 90 ? 14.129 -4.531 -17.696 1.00 97.50 90 ASP A O 1
ATOM 681 N N . ALA A 1 91 ? 13.780 -2.674 -18.940 1.00 97.88 91 ALA A N 1
ATOM 682 C CA . ALA A 1 91 ? 12.329 -2.587 -18.712 1.00 97.88 91 ALA A CA 1
ATOM 683 C C . ALA A 1 91 ? 11.568 -3.882 -19.003 1.00 97.88 91 ALA A C 1
ATOM 685 O O . ALA A 1 91 ? 10.525 -4.116 -18.400 1.00 97.88 91 ALA A O 1
ATOM 686 N N . ASP A 1 92 ? 12.052 -4.739 -19.906 1.00 97.50 92 ASP A N 1
ATOM 687 C CA . ASP A 1 92 ? 11.372 -6.000 -20.220 1.00 97.50 92 ASP A CA 1
ATOM 688 C C . ASP A 1 92 ? 11.650 -7.104 -19.185 1.00 97.50 92 ASP A C 1
ATOM 690 O O . ASP A 1 92 ? 10.985 -8.141 -19.170 1.00 97.50 92 ASP A O 1
ATOM 694 N N . LYS A 1 93 ? 12.621 -6.889 -18.289 1.00 98.19 93 LYS A N 1
ATOM 695 C CA . LYS A 1 93 ? 13.074 -7.886 -17.308 1.00 98.19 93 LYS A CA 1
ATOM 696 C C . LYS A 1 93 ? 12.935 -7.440 -15.863 1.00 98.19 93 LYS A C 1
ATOM 698 O O . LYS A 1 93 ? 12.676 -8.283 -15.007 1.00 98.19 93 LYS A O 1
ATOM 703 N N . ILE A 1 94 ? 13.154 -6.161 -15.580 1.00 98.50 94 ILE A N 1
ATOM 704 C CA . ILE A 1 94 ? 13.218 -5.626 -14.223 1.00 98.50 94 ILE A CA 1
ATOM 705 C C . ILE A 1 94 ? 11.956 -4.838 -13.923 1.00 98.50 94 ILE A C 1
ATOM 707 O O . ILE A 1 94 ? 11.645 -3.873 -14.612 1.00 98.50 94 ILE A O 1
ATOM 711 N N . ASN A 1 95 ? 11.274 -5.225 -12.850 1.00 98.81 95 ASN A N 1
ATOM 712 C CA . ASN A 1 95 ? 10.178 -4.469 -12.282 1.00 98.81 95 ASN A CA 1
ATOM 713 C C . ASN A 1 95 ? 10.740 -3.197 -11.652 1.00 98.81 95 ASN A C 1
ATOM 715 O O . ASN A 1 95 ? 11.321 -3.220 -10.559 1.00 98.81 95 ASN A O 1
ATOM 719 N N . TYR A 1 96 ? 10.511 -2.077 -12.318 1.00 98.81 96 TYR A N 1
ATOM 720 C CA . TYR A 1 96 ? 10.706 -0.768 -11.727 1.00 98.81 96 TYR A CA 1
ATOM 721 C C . TYR A 1 96 ? 9.490 0.132 -11.932 1.00 98.81 96 TYR A C 1
ATOM 723 O O . TYR A 1 96 ? 8.682 -0.076 -12.843 1.00 98.81 96 TYR A O 1
ATOM 731 N N . PHE A 1 97 ? 9.375 1.122 -11.051 1.00 98.75 97 PHE A N 1
ATOM 732 C CA . PHE A 1 97 ? 8.417 2.216 -11.145 1.00 98.75 97 PHE A CA 1
ATOM 733 C C . PHE A 1 97 ? 9.149 3.549 -11.307 1.00 98.75 97 PHE A C 1
ATOM 735 O O . PHE A 1 97 ? 10.348 3.665 -11.019 1.00 98.75 97 PHE A O 1
ATOM 742 N N . VAL A 1 98 ? 8.401 4.547 -11.762 1.00 98.31 98 VAL A N 1
ATOM 743 C CA . VAL A 1 98 ? 8.909 5.868 -12.123 1.00 98.31 98 VAL A CA 1
ATOM 744 C C . VAL A 1 98 ? 8.252 6.936 -11.255 1.00 98.31 98 VAL A C 1
ATOM 746 O O . VAL A 1 98 ? 7.050 6.885 -10.980 1.00 98.31 98 VAL A O 1
ATOM 749 N N . LEU A 1 99 ? 9.042 7.923 -10.838 1.00 97.81 99 LEU A N 1
ATOM 750 C CA . LEU A 1 99 ? 8.563 9.116 -10.138 1.00 97.81 99 LEU A CA 1
ATOM 751 C C . LEU A 1 99 ? 8.836 10.372 -10.970 1.00 97.81 99 LEU A C 1
ATOM 753 O O . LEU A 1 99 ? 9.781 10.391 -11.763 1.00 97.81 99 LEU A O 1
ATOM 757 N N . PRO A 1 100 ? 8.052 11.444 -10.775 1.00 96.50 100 PRO A N 1
ATOM 758 C CA . PRO A 1 100 ? 8.311 12.710 -11.434 1.00 96.50 100 PRO A CA 1
ATOM 759 C C . PRO A 1 100 ? 9.727 13.227 -11.159 1.00 96.50 100 PRO A C 1
ATOM 761 O O . PRO A 1 100 ? 10.214 13.220 -10.027 1.00 96.50 100 PRO A O 1
ATOM 764 N N . LYS A 1 101 ? 10.381 13.765 -12.190 1.00 93.81 101 LYS A N 1
ATOM 765 C CA . LYS A 1 101 ? 11.574 14.602 -12.001 1.00 93.81 101 LYS A CA 1
ATOM 766 C C . LYS A 1 101 ? 11.229 15.927 -11.304 1.00 93.81 101 LYS A C 1
ATOM 768 O O . LYS A 1 101 ? 10.067 16.271 -11.111 1.00 93.81 101 LYS A O 1
ATOM 773 N N . GLY A 1 102 ? 12.253 16.728 -11.010 1.00 91.56 102 GLY A N 1
ATOM 774 C CA . GLY A 1 102 ? 12.085 18.043 -10.375 1.00 91.56 102 GLY A CA 1
ATOM 775 C C . GLY A 1 102 ? 12.179 18.009 -8.850 1.00 91.56 102 GLY A C 1
ATOM 776 O O . GLY A 1 102 ? 11.717 18.936 -8.199 1.00 91.56 102 GLY A O 1
ATOM 777 N N . GLY A 1 103 ? 12.790 16.957 -8.295 1.00 93.75 103 GLY A N 1
ATOM 778 C CA . GLY A 1 103 ? 13.044 16.817 -6.862 1.00 93.75 103 GLY A CA 1
ATOM 779 C C . GLY A 1 103 ? 11.908 16.168 -6.074 1.00 93.75 103 GLY A C 1
ATOM 780 O O . GLY A 1 103 ? 11.998 16.131 -4.855 1.00 93.75 103 GLY A O 1
ATOM 781 N N . PHE A 1 104 ? 10.871 15.641 -6.735 1.00 96.25 104 PHE A N 1
ATOM 782 C CA . PHE A 1 104 ? 9.752 14.967 -6.068 1.00 96.25 104 PHE A CA 1
ATOM 783 C C . PHE A 1 104 ? 10.216 13.784 -5.204 1.00 96.25 104 PHE A C 1
ATOM 785 O O . PHE A 1 104 ? 9.825 13.659 -4.047 1.00 96.25 104 PHE A O 1
ATOM 792 N N . ASP A 1 105 ? 11.115 12.960 -5.742 1.00 96.38 105 ASP A N 1
ATOM 793 C CA . ASP A 1 105 ? 11.788 11.883 -5.014 1.00 96.38 105 ASP A CA 1
ATOM 794 C C . ASP A 1 105 ? 12.537 12.411 -3.781 1.00 96.38 105 ASP A C 1
ATOM 796 O O . ASP A 1 105 ? 12.373 11.894 -2.680 1.00 96.38 105 ASP A O 1
ATOM 800 N N . THR A 1 106 ? 13.279 13.509 -3.935 1.00 96.69 106 THR A N 1
ATOM 801 C CA . THR A 1 106 ? 14.024 14.144 -2.835 1.00 96.69 106 THR A CA 1
ATOM 802 C C . THR A 1 106 ? 13.098 14.690 -1.744 1.00 96.69 106 THR A C 1
ATOM 804 O O . THR A 1 106 ? 13.378 14.495 -0.561 1.00 96.69 106 THR A O 1
ATOM 807 N N . THR A 1 107 ? 11.991 15.339 -2.121 1.00 96.56 107 THR A N 1
ATOM 808 C CA . THR A 1 107 ? 10.977 15.867 -1.194 1.00 96.56 107 THR A CA 1
ATOM 809 C C . THR A 1 107 ? 10.368 14.770 -0.329 1.00 96.56 107 THR A C 1
ATOM 811 O O . THR A 1 107 ? 10.135 15.000 0.851 1.00 96.56 107 THR A O 1
ATOM 814 N N . HIS A 1 108 ? 10.169 13.580 -0.897 1.00 96.69 108 HIS A N 1
ATOM 815 C CA . HIS A 1 108 ? 9.599 12.428 -0.199 1.00 96.69 108 HIS A CA 1
ATOM 816 C C . HIS A 1 108 ? 10.659 11.457 0.348 1.00 96.69 108 HIS A C 1
ATOM 818 O O . HIS A 1 108 ? 10.327 10.354 0.775 1.00 96.69 108 HIS A O 1
ATOM 824 N N . HIS A 1 109 ? 11.934 11.862 0.352 1.00 97.38 109 HIS A N 1
ATOM 825 C CA . HIS A 1 109 ? 13.067 11.075 0.851 1.00 97.38 109 HIS A CA 1
ATOM 826 C C . HIS A 1 109 ? 13.261 9.715 0.157 1.00 97.38 109 HIS A C 1
ATOM 828 O O . HIS A 1 109 ? 13.801 8.786 0.755 1.00 97.38 109 HIS A O 1
ATOM 834 N N . ILE A 1 110 ? 12.849 9.606 -1.105 1.00 98.50 110 ILE A N 1
ATOM 835 C CA . ILE A 1 110 ? 12.945 8.392 -1.915 1.00 98.50 110 ILE A CA 1
ATOM 836 C C . ILE A 1 110 ? 14.245 8.421 -2.725 1.00 98.50 110 ILE A C 1
ATOM 838 O O . ILE A 1 110 ? 14.516 9.363 -3.471 1.00 98.50 110 ILE A O 1
ATOM 842 N N . GLY A 1 111 ? 15.052 7.371 -2.587 1.00 98.19 111 GLY A N 1
ATOM 843 C CA . GLY A 1 111 ? 16.287 7.157 -3.338 1.00 98.19 111 GLY A CA 1
ATOM 844 C C . GLY A 1 111 ? 16.133 6.095 -4.424 1.00 98.19 111 GLY A C 1
ATOM 845 O O . GLY A 1 111 ? 15.314 5.185 -4.308 1.00 98.19 111 GLY A O 1
ATOM 846 N N . LEU A 1 112 ? 16.936 6.185 -5.492 1.00 98.06 112 LEU A N 1
ATOM 847 C CA . LEU A 1 112 ? 16.974 5.145 -6.531 1.00 98.06 112 LEU A CA 1
ATOM 848 C C . LEU A 1 112 ? 17.219 3.768 -5.896 1.00 98.06 112 LEU A C 1
ATOM 850 O O . LEU A 1 112 ? 18.059 3.620 -5.005 1.00 98.06 112 LEU A O 1
ATOM 854 N N . GLY A 1 113 ? 16.472 2.768 -6.358 1.00 98.19 113 GLY A N 1
ATOM 855 C CA . GLY A 1 113 ? 16.480 1.428 -5.776 1.00 98.19 113 GLY A CA 1
ATOM 856 C C . GLY A 1 113 ? 15.506 1.215 -4.616 1.00 98.19 113 GLY A C 1
ATOM 857 O O . GLY A 1 113 ? 15.280 0.061 -4.258 1.00 98.19 113 GLY A O 1
ATOM 858 N N . ASP A 1 114 ? 14.907 2.266 -4.039 1.00 98.88 114 ASP A N 1
ATOM 859 C CA . ASP A 1 114 ? 13.860 2.100 -3.023 1.00 98.88 114 ASP A CA 1
ATOM 860 C C . ASP A 1 114 ? 12.700 1.281 -3.576 1.00 98.88 114 ASP A C 1
ATOM 862 O O . ASP A 1 114 ? 12.306 1.417 -4.733 1.00 98.88 114 ASP A O 1
ATOM 866 N N . VAL A 1 115 ? 12.155 0.399 -2.751 1.00 98.88 115 VAL A N 1
ATOM 867 C CA . VAL A 1 115 ? 11.164 -0.578 -3.180 1.00 98.88 115 VAL A CA 1
ATOM 868 C C . VAL A 1 115 ? 9.760 -0.051 -2.940 1.00 98.88 115 VAL A C 1
ATOM 870 O O . VAL A 1 115 ? 9.474 0.596 -1.933 1.00 98.88 115 VAL A O 1
ATOM 873 N N . ALA A 1 116 ? 8.860 -0.385 -3.854 1.00 98.94 116 ALA A N 1
ATOM 874 C CA . ALA A 1 116 ? 7.433 -0.216 -3.700 1.00 98.94 116 ALA A CA 1
ATOM 875 C C . ALA A 1 116 ? 6.703 -1.555 -3.819 1.00 98.94 116 ALA A C 1
ATOM 877 O O . ALA A 1 116 ? 7.141 -2.473 -4.521 1.00 98.94 116 ALA A O 1
ATOM 878 N N . VAL A 1 117 ? 5.551 -1.639 -3.157 1.00 98.88 117 VAL A N 1
ATOM 879 C CA . VAL A 1 117 ? 4.500 -2.584 -3.539 1.00 98.88 117 VAL A CA 1
ATOM 880 C C . VAL A 1 117 ? 3.568 -1.889 -4.527 1.00 98.88 117 VAL A C 1
ATOM 882 O O . VAL A 1 117 ? 3.168 -0.746 -4.305 1.00 98.88 117 VAL A O 1
ATOM 885 N N . VAL A 1 118 ? 3.235 -2.580 -5.614 1.00 98.81 118 VAL A N 1
ATOM 886 C CA . VAL A 1 118 ? 2.328 -2.107 -6.661 1.00 98.81 118 VAL A CA 1
ATOM 887 C C . VAL A 1 118 ? 1.170 -3.090 -6.768 1.00 98.81 118 VAL A C 1
ATOM 889 O O . VAL A 1 118 ? 1.378 -4.299 -6.884 1.00 98.81 118 VAL A O 1
ATOM 892 N N . ILE A 1 119 ? -0.053 -2.581 -6.691 1.00 98.56 119 ILE A N 1
ATOM 893 C CA . ILE A 1 119 ? -1.278 -3.373 -6.620 1.00 98.56 119 ILE A CA 1
ATOM 894 C C . ILE A 1 119 ? -2.213 -2.927 -7.737 1.00 98.56 119 ILE A C 1
ATOM 896 O O . ILE A 1 119 ? -2.496 -1.740 -7.873 1.00 98.56 119 ILE A O 1
ATOM 900 N N . SER A 1 120 ? -2.722 -3.884 -8.509 1.00 96.88 120 SER A N 1
ATOM 901 C CA . SER A 1 120 ? -3.758 -3.657 -9.518 1.00 96.88 120 SER A CA 1
ATOM 902 C C . SER A 1 120 ? -4.783 -4.781 -9.438 1.00 96.88 120 SER A C 1
ATOM 904 O O . SER A 1 120 ? -4.464 -5.952 -9.670 1.00 96.88 120 SER A O 1
ATOM 906 N N . GLY A 1 121 ? -6.012 -4.446 -9.043 1.00 94.00 121 GLY A N 1
ATOM 907 C CA . GLY A 1 121 ? -7.024 -5.451 -8.733 1.00 94.00 121 GLY A CA 1
ATOM 908 C C . GLY A 1 121 ? -6.558 -6.383 -7.612 1.00 94.00 121 GLY A C 1
ATOM 909 O O . GLY A 1 121 ? -6.161 -5.944 -6.539 1.00 94.00 121 GLY A O 1
ATOM 910 N N . THR A 1 122 ? -6.554 -7.686 -7.891 1.00 93.44 122 THR A N 1
ATOM 911 C CA . THR A 1 122 ? -6.105 -8.726 -6.953 1.00 93.44 122 THR A CA 1
ATOM 912 C C . THR A 1 122 ? -4.631 -9.109 -7.122 1.00 93.44 122 THR A C 1
ATOM 914 O O . THR A 1 122 ? -4.173 -10.077 -6.513 1.00 93.44 122 THR A O 1
ATOM 917 N N . ARG A 1 123 ? -3.881 -8.413 -7.987 1.00 96.88 123 ARG A N 1
ATOM 918 C CA . ARG A 1 123 ? -2.475 -8.718 -8.274 1.00 96.88 123 ARG A CA 1
ATOM 919 C C . ARG A 1 123 ? -1.554 -7.781 -7.514 1.00 96.88 123 ARG A C 1
ATOM 921 O O . ARG A 1 123 ? -1.816 -6.586 -7.412 1.00 96.88 123 ARG A O 1
ATOM 928 N N . VAL A 1 124 ? -0.455 -8.347 -7.029 1.00 98.19 124 VAL A N 1
ATOM 929 C CA . VAL A 1 124 ? 0.600 -7.643 -6.304 1.00 98.19 124 VAL A CA 1
ATOM 930 C C . VAL A 1 124 ? 1.919 -7.904 -7.010 1.00 98.19 124 VAL A C 1
ATOM 932 O O . VAL A 1 124 ? 2.255 -9.053 -7.294 1.00 98.19 124 VAL A O 1
ATOM 935 N N . ALA A 1 125 ? 2.670 -6.843 -7.257 1.00 98.75 125 ALA A N 1
ATOM 936 C CA . ALA A 1 125 ? 4.046 -6.901 -7.710 1.00 98.75 125 ALA A CA 1
ATOM 937 C C . ALA A 1 125 ? 4.912 -6.000 -6.828 1.00 98.75 125 ALA A C 1
ATOM 939 O O . ALA A 1 125 ? 4.422 -5.084 -6.166 1.00 98.75 125 ALA A O 1
ATOM 940 N N . TYR A 1 126 ? 6.213 -6.262 -6.830 1.00 98.88 126 TYR A N 1
ATOM 941 C CA . TYR A 1 126 ? 7.197 -5.426 -6.158 1.00 98.88 126 TYR A CA 1
ATOM 942 C C . TYR A 1 126 ? 8.164 -4.879 -7.195 1.00 98.88 126 TYR A C 1
ATOM 944 O O . TYR A 1 126 ? 8.567 -5.604 -8.110 1.00 98.88 126 TYR A O 1
ATOM 952 N N . ALA A 1 127 ? 8.507 -3.606 -7.051 1.00 98.88 127 ALA A N 1
ATOM 953 C CA . ALA A 1 127 ? 9.303 -2.869 -8.018 1.00 98.88 127 ALA A CA 1
ATOM 954 C C . ALA A 1 127 ? 10.255 -1.913 -7.301 1.00 98.88 127 ALA A C 1
ATOM 956 O O . ALA A 1 127 ? 9.906 -1.378 -6.251 1.00 98.88 127 ALA A O 1
ATOM 957 N N . CYS A 1 128 ? 11.436 -1.686 -7.866 1.00 98.75 128 CYS A N 1
ATOM 958 C CA . CYS A 1 128 ? 12.355 -0.667 -7.362 1.00 98.75 128 CYS A CA 1
ATOM 959 C C . CYS A 1 128 ? 12.119 0.678 -8.055 1.00 98.75 128 CYS A C 1
ATOM 961 O O . CYS A 1 128 ? 11.581 0.735 -9.160 1.00 98.75 128 CYS A O 1
ATOM 963 N N . PHE A 1 129 ? 12.522 1.771 -7.418 1.00 98.75 129 PHE A N 1
ATOM 964 C CA . PHE A 1 129 ? 12.519 3.087 -8.030 1.00 98.75 129 PHE A CA 1
ATOM 965 C C . PHE A 1 129 ? 13.639 3.131 -9.070 1.00 98.75 129 PHE A C 1
ATOM 967 O O . PHE A 1 129 ? 14.820 3.203 -8.715 1.00 98.75 129 PHE A O 1
ATOM 974 N N . GLY A 1 130 ? 13.265 3.005 -10.342 1.00 98.00 130 GLY A N 1
ATOM 975 C CA . GLY A 1 130 ? 14.213 2.804 -11.438 1.00 98.00 130 GLY A CA 1
ATOM 976 C C . GLY A 1 130 ? 14.462 4.046 -12.273 1.00 98.00 130 GLY A C 1
ATOM 977 O O . GLY A 1 130 ? 15.561 4.199 -12.808 1.00 98.00 130 GLY A O 1
ATOM 978 N N . ASP A 1 131 ? 13.477 4.943 -12.372 1.00 97.69 131 ASP A N 1
ATOM 979 C CA . ASP A 1 131 ? 13.595 6.078 -13.278 1.00 97.69 131 ASP A CA 1
ATOM 980 C C . ASP A 1 131 ? 12.861 7.347 -12.851 1.00 97.69 131 ASP A C 1
ATOM 982 O O . ASP A 1 131 ? 11.925 7.317 -12.056 1.00 97.69 131 ASP A O 1
ATOM 986 N N . ARG A 1 132 ? 13.281 8.480 -13.417 1.00 96.38 132 ARG A N 1
ATOM 987 C CA . ARG A 1 132 ? 12.649 9.786 -13.268 1.00 96.38 132 ARG A CA 1
ATOM 988 C C . ARG A 1 132 ? 11.972 10.189 -14.569 1.00 96.38 132 ARG A C 1
ATOM 990 O O . ARG A 1 132 ? 12.629 10.570 -15.535 1.00 96.38 132 ARG A O 1
ATOM 997 N N . GLY A 1 133 ? 10.649 10.189 -14.537 1.00 93.00 133 GLY A N 1
ATOM 998 C CA . GLY A 1 133 ? 9.801 10.507 -15.675 1.00 93.00 133 GLY A CA 1
ATOM 999 C C . GLY A 1 133 ? 9.514 11.999 -15.810 1.00 93.00 133 GLY A C 1
ATOM 1000 O O . GLY A 1 133 ? 10.233 12.883 -15.319 1.00 93.00 133 GLY A O 1
ATOM 1001 N N . GLN A 1 134 ? 8.416 12.306 -16.494 1.00 91.50 134 GLN A N 1
ATOM 1002 C CA . GLN A 1 134 ? 7.967 13.684 -16.686 1.00 91.50 134 GLN A CA 1
ATOM 1003 C C . GLN A 1 134 ? 7.585 14.337 -15.347 1.00 91.50 134 GLN A C 1
ATOM 1005 O O . GLN A 1 134 ? 7.095 13.692 -14.430 1.00 91.50 134 GLN A O 1
ATOM 1010 N N . ASN A 1 135 ? 7.803 15.648 -15.214 1.00 93.12 135 ASN A N 1
ATOM 1011 C CA . ASN A 1 135 ? 7.630 16.366 -13.941 1.00 93.12 135 ASN A CA 1
ATOM 1012 C C . ASN A 1 135 ? 6.165 16.517 -13.499 1.00 93.12 135 ASN A C 1
ATOM 1014 O O . ASN A 1 135 ? 5.912 16.903 -12.367 1.00 93.12 135 ASN A O 1
ATOM 1018 N N . ASN A 1 136 ? 5.206 16.265 -14.386 1.00 91.62 136 ASN A N 1
ATOM 1019 C CA . ASN A 1 136 ? 3.776 16.448 -14.153 1.00 91.62 136 ASN A CA 1
ATOM 1020 C C . ASN A 1 136 ? 2.978 15.143 -14.296 1.00 91.62 136 ASN A C 1
ATOM 1022 O O . ASN A 1 136 ? 1.755 15.203 -14.419 1.00 91.62 136 ASN A O 1
ATOM 1026 N N . LYS A 1 137 ? 3.636 13.980 -14.282 1.00 92.62 137 LYS A N 1
ATOM 1027 C CA . LYS A 1 137 ? 3.006 12.670 -14.464 1.00 92.62 137 LYS A CA 1
ATOM 1028 C C . LYS A 1 137 ? 3.379 11.728 -13.324 1.00 92.62 137 LYS A C 1
ATOM 1030 O O . LYS A 1 137 ? 4.526 11.708 -12.898 1.00 92.62 137 LYS A O 1
ATOM 1035 N N . LEU A 1 138 ? 2.400 10.974 -12.831 1.00 93.69 138 LEU A N 1
ATOM 1036 C CA . LEU A 1 138 ? 2.589 9.975 -11.784 1.00 93.69 138 LEU A CA 1
ATOM 1037 C C . LEU A 1 138 ? 1.993 8.646 -12.246 1.00 93.69 138 LEU A C 1
ATOM 1039 O O . LEU A 1 138 ? 0.897 8.631 -12.806 1.00 93.69 138 LEU A O 1
ATOM 1043 N N . GLY A 1 139 ? 2.704 7.554 -11.968 1.00 93.75 139 GLY A N 1
ATOM 1044 C CA . GLY A 1 139 ? 2.285 6.214 -12.358 1.00 93.75 139 GLY A CA 1
ATOM 1045 C C . GLY A 1 139 ? 2.817 5.818 -13.726 1.00 93.75 139 GLY A C 1
ATOM 1046 O O . GLY A 1 139 ? 2.051 5.663 -14.669 1.00 93.75 139 GLY A O 1
ATOM 1047 N N . GLU A 1 140 ? 4.132 5.638 -13.826 1.00 97.19 140 GLU A N 1
ATOM 1048 C CA . GLU A 1 140 ? 4.745 4.909 -14.940 1.00 97.19 140 GLU A CA 1
ATOM 1049 C C . GLU A 1 140 ? 5.513 3.706 -14.385 1.00 97.19 140 GLU A C 1
ATOM 1051 O O . GLU A 1 140 ? 5.969 3.715 -13.231 1.00 97.19 140 GLU A O 1
ATOM 1056 N N . GLY A 1 141 ? 5.627 2.655 -15.187 1.00 97.94 141 GLY A N 1
ATOM 1057 C CA . GLY A 1 141 ? 6.279 1.422 -14.784 1.00 97.94 141 GLY A CA 1
ATOM 1058 C C . GLY A 1 141 ? 6.793 0.608 -15.958 1.00 97.94 141 GLY A C 1
ATOM 1059 O O . GLY A 1 141 ? 6.230 0.616 -17.045 1.00 97.94 141 GLY A O 1
ATOM 1060 N N . SER A 1 142 ? 7.861 -0.137 -15.706 1.00 98.50 142 SER A N 1
ATOM 1061 C CA . SER A 1 142 ? 8.480 -1.041 -16.681 1.00 98.50 142 SER A CA 1
ATOM 1062 C C . SER A 1 142 ? 7.495 -2.025 -17.336 1.00 98.50 142 SER A C 1
ATOM 1064 O O . SER A 1 142 ? 6.497 -2.441 -16.735 1.00 98.50 142 SER A O 1
ATOM 1066 N N . ILE A 1 143 ? 7.833 -2.497 -18.538 1.00 98.25 143 ILE A N 1
ATOM 1067 C CA . ILE A 1 143 ? 7.130 -3.595 -19.229 1.00 98.25 143 ILE A CA 1
ATOM 1068 C C . ILE A 1 143 ? 6.997 -4.832 -18.316 1.00 98.25 143 ILE A C 1
ATOM 1070 O O . ILE A 1 143 ? 5.929 -5.442 -18.229 1.00 98.25 143 ILE A O 1
ATOM 1074 N N . ALA A 1 144 ? 8.059 -5.183 -17.588 1.00 98.69 144 ALA A N 1
ATOM 1075 C CA . ALA A 1 144 ? 8.075 -6.301 -16.651 1.00 98.69 144 ALA A CA 1
ATOM 1076 C C . ALA A 1 144 ? 7.071 -6.115 -15.503 1.00 98.69 144 ALA A C 1
ATOM 1078 O O . ALA A 1 144 ? 6.352 -7.057 -15.162 1.00 98.69 144 ALA A O 1
ATOM 1079 N N . LEU A 1 145 ? 6.958 -4.898 -14.957 1.00 98.81 145 LEU A N 1
ATOM 1080 C CA . LEU A 1 145 ? 5.982 -4.586 -13.914 1.00 98.81 145 LEU A CA 1
ATOM 1081 C C . LEU A 1 145 ? 4.546 -4.731 -14.432 1.00 98.81 145 LEU A C 1
ATOM 1083 O O . LEU A 1 145 ? 3.722 -5.376 -13.783 1.00 98.81 145 LEU A O 1
ATOM 1087 N N . HIS A 1 146 ? 4.256 -4.200 -15.619 1.00 98.62 146 HIS A N 1
ATOM 1088 C CA . HIS A 1 146 ? 2.966 -4.388 -16.284 1.00 98.62 146 HIS A CA 1
ATOM 1089 C C . HIS A 1 146 ? 2.615 -5.877 -16.434 1.00 98.62 146 HIS A C 1
ATOM 1091 O O . HIS A 1 146 ? 1.537 -6.320 -16.020 1.00 98.62 146 HIS A O 1
ATOM 1097 N N . ARG A 1 147 ? 3.563 -6.684 -16.922 1.00 98.12 147 ARG A N 1
ATOM 1098 C CA . ARG A 1 147 ? 3.409 -8.138 -17.058 1.00 98.12 147 ARG A CA 1
ATOM 1099 C C . ARG A 1 147 ? 3.176 -8.831 -15.714 1.00 98.12 147 ARG A C 1
ATOM 1101 O O . ARG A 1 147 ? 2.300 -9.692 -15.619 1.00 98.12 147 ARG A O 1
ATOM 1108 N N . ALA A 1 148 ? 3.898 -8.441 -14.662 1.00 98.50 148 ALA A N 1
ATOM 1109 C CA . ALA A 1 148 ? 3.709 -8.967 -13.308 1.00 98.50 148 ALA A CA 1
ATOM 1110 C C . ALA A 1 148 ? 2.301 -8.663 -12.759 1.00 98.50 148 ALA A C 1
ATOM 1112 O O . ALA A 1 148 ? 1.697 -9.489 -12.070 1.00 98.50 148 ALA A O 1
ATOM 1113 N N . LEU A 1 149 ? 1.729 -7.521 -13.148 1.00 98.25 149 LEU A N 1
ATOM 1114 C CA . LEU A 1 149 ? 0.346 -7.134 -12.864 1.00 98.25 149 LEU A CA 1
ATOM 1115 C C . LEU A 1 149 ? -0.672 -7.748 -13.842 1.00 98.25 149 LEU A C 1
ATOM 1117 O O . LEU A 1 149 ? -1.847 -7.395 -13.810 1.00 98.25 149 LEU A O 1
ATOM 1121 N N . GLY A 1 150 ? -0.264 -8.717 -14.668 1.00 96.94 150 GLY A N 1
ATOM 1122 C CA . GLY A 1 150 ? -1.147 -9.442 -15.584 1.00 96.94 150 GLY A CA 1
ATOM 1123 C C . GLY A 1 150 ? -1.576 -8.640 -16.811 1.00 96.94 150 GLY A C 1
ATOM 1124 O O . GLY A 1 150 ? -2.569 -8.997 -17.440 1.00 96.94 150 GLY A O 1
ATOM 1125 N N . HIS A 1 151 ? -0.847 -7.577 -17.141 1.00 96.81 151 HIS A N 1
ATOM 1126 C CA . HIS A 1 151 ? -1.141 -6.679 -18.244 1.00 96.81 151 HIS A CA 1
ATOM 1127 C C . HIS A 1 151 ? 0.037 -6.666 -19.229 1.00 96.81 151 HIS A C 1
ATOM 1129 O O . HIS A 1 151 ? 0.991 -5.918 -19.057 1.00 96.81 151 HIS A O 1
ATOM 1135 N N . GLU A 1 152 ? 0.008 -7.515 -20.256 1.00 95.56 152 GLU A N 1
ATOM 1136 C CA . GLU A 1 152 ? 1.082 -7.562 -21.258 1.00 95.56 152 GLU A CA 1
ATOM 1137 C C . GLU A 1 152 ? 1.045 -6.330 -22.175 1.00 95.56 152 GLU A C 1
ATOM 1139 O O . GLU A 1 152 ? -0.009 -5.978 -22.703 1.00 95.56 152 GLU A O 1
ATOM 1144 N N . THR A 1 153 ? 2.200 -5.697 -22.391 1.00 95.31 153 THR A N 1
ATOM 1145 C CA . THR A 1 153 ? 2.344 -4.510 -23.253 1.00 95.31 153 THR A CA 1
ATOM 1146 C C . THR A 1 153 ? 3.129 -4.804 -24.528 1.00 95.31 153 THR A C 1
ATOM 1148 O O . THR A 1 153 ? 3.205 -3.947 -25.406 1.00 95.31 153 THR A O 1
ATOM 1151 N N . VAL A 1 154 ? 3.666 -6.018 -24.686 1.00 95.75 154 VAL A N 1
ATOM 1152 C CA . VAL A 1 154 ? 4.407 -6.453 -25.874 1.00 95.75 154 VAL A CA 1
ATOM 1153 C C . VAL A 1 154 ? 3.769 -7.698 -26.488 1.00 95.75 154 VAL A C 1
ATOM 1155 O O . VAL A 1 154 ? 3.528 -8.698 -25.822 1.00 95.75 154 VAL A O 1
ATOM 1158 N N . SER A 1 155 ? 3.548 -7.683 -27.803 1.00 94.81 155 SER A N 1
ATOM 1159 C CA . SER A 1 155 ? 3.069 -8.852 -28.547 1.00 94.81 155 SER A CA 1
ATOM 1160 C C . SER A 1 155 ? 3.770 -8.971 -29.894 1.00 94.81 155 SER A C 1
ATOM 1162 O O . SER A 1 155 ? 3.972 -7.981 -30.598 1.00 94.81 155 SER A O 1
ATOM 1164 N N . GLY A 1 156 ? 4.202 -10.185 -30.248 1.00 92.44 156 GLY A N 1
ATOM 1165 C CA . GLY A 1 156 ? 4.913 -10.441 -31.506 1.00 92.44 156 GLY A CA 1
ATOM 1166 C C . GLY A 1 156 ? 6.191 -9.608 -31.683 1.00 92.44 156 GLY A C 1
ATOM 1167 O O . GLY A 1 156 ? 6.514 -9.220 -32.804 1.00 92.44 156 GLY A O 1
ATOM 1168 N N . GLY A 1 157 ? 6.887 -9.277 -30.587 1.00 91.75 157 GLY A N 1
ATOM 1169 C CA . GLY A 1 157 ? 8.088 -8.429 -30.603 1.00 91.75 157 GLY A CA 1
ATOM 1170 C C . GLY A 1 157 ? 7.815 -6.938 -30.840 1.00 91.75 157 GLY A C 1
ATOM 1171 O O . GLY A 1 157 ? 8.730 -6.192 -31.202 1.00 91.75 157 GLY A O 1
ATOM 1172 N N . ARG A 1 158 ? 6.568 -6.486 -30.666 1.00 93.06 158 ARG A N 1
ATOM 1173 C CA . ARG A 1 158 ? 6.173 -5.083 -30.823 1.00 93.06 158 ARG A CA 1
ATOM 1174 C C . ARG A 1 158 ? 5.462 -4.567 -29.584 1.00 93.06 158 ARG A C 1
ATOM 1176 O O . ARG A 1 158 ? 4.646 -5.279 -29.004 1.00 93.06 158 ARG A O 1
ATOM 1183 N N . LEU A 1 159 ? 5.736 -3.315 -29.232 1.00 92.94 159 LEU A N 1
ATOM 1184 C CA . LEU A 1 159 ? 4.997 -2.600 -28.200 1.00 92.94 159 LEU A CA 1
ATOM 1185 C C . LEU A 1 159 ? 3.549 -2.388 -28.679 1.00 92.94 159 LEU A C 1
ATOM 1187 O O . LEU A 1 159 ? 3.301 -1.837 -29.757 1.00 92.94 159 LEU A O 1
ATOM 1191 N N . ILE A 1 160 ? 2.583 -2.865 -27.899 1.00 92.62 160 ILE A N 1
ATOM 1192 C CA . ILE A 1 160 ? 1.152 -2.679 -28.146 1.00 92.62 160 ILE A CA 1
ATOM 1193 C C . ILE A 1 160 ? 0.850 -1.191 -27.990 1.00 92.62 160 ILE A C 1
ATOM 1195 O O . ILE A 1 160 ? 1.279 -0.582 -27.022 1.00 92.62 160 ILE A O 1
ATOM 1199 N N . ASN A 1 161 ? 0.131 -0.594 -28.945 1.00 88.94 161 ASN A N 1
ATOM 1200 C CA . ASN A 1 161 ? -0.194 0.838 -28.945 1.00 88.94 161 ASN A CA 1
ATOM 1201 C C . ASN A 1 161 ? 1.027 1.775 -28.857 1.00 88.94 161 ASN A C 1
ATOM 1203 O O . ASN A 1 161 ? 0.928 2.883 -28.338 1.00 88.94 161 ASN A O 1
ATOM 1207 N N . ALA A 1 162 ? 2.153 1.381 -29.463 1.00 83.88 162 ALA A N 1
ATOM 1208 C CA . ALA A 1 162 ? 3.401 2.152 -29.493 1.00 83.88 162 ALA A CA 1
ATOM 1209 C C . ALA A 1 162 ? 3.240 3.634 -29.884 1.00 83.88 162 ALA A C 1
ATOM 1211 O O . ALA A 1 162 ? 3.850 4.508 -29.282 1.00 83.88 162 ALA A O 1
ATOM 1212 N N . ALA A 1 163 ? 2.357 3.951 -30.841 1.00 81.44 163 ALA A N 1
ATOM 1213 C CA . ALA A 1 163 ? 2.089 5.334 -31.256 1.00 81.44 163 ALA A CA 1
ATOM 1214 C C . ALA A 1 163 ? 1.501 6.226 -30.140 1.00 81.44 163 ALA A C 1
ATOM 1216 O O . ALA A 1 163 ? 1.469 7.445 -30.285 1.00 81.44 163 ALA A O 1
ATOM 1217 N N . LYS A 1 164 ? 1.019 5.624 -29.046 1.00 82.50 164 LYS A N 1
ATOM 1218 C CA . LYS A 1 164 ? 0.504 6.293 -27.845 1.00 82.50 164 LYS A CA 1
ATOM 1219 C C . LYS A 1 164 ? 1.469 6.207 -26.654 1.00 82.50 164 LYS A C 1
ATOM 1221 O O . LYS A 1 164 ? 1.072 6.558 -25.553 1.00 82.50 164 LYS A O 1
ATOM 1226 N N . GLY A 1 165 ? 2.700 5.737 -26.869 1.00 74.00 165 GLY A N 1
ATOM 1227 C CA . GLY A 1 165 ? 3.656 5.442 -25.796 1.00 74.00 165 GLY A CA 1
ATOM 1228 C C . GLY A 1 165 ? 3.491 4.051 -25.187 1.00 74.00 165 GLY A C 1
ATOM 1229 O O . GLY A 1 165 ? 4.226 3.701 -24.282 1.00 74.00 165 GLY A O 1
ATOM 1230 N N . GLY A 1 166 ? 2.565 3.238 -25.708 1.00 77.25 166 GLY A N 1
ATOM 1231 C CA . GLY A 1 166 ? 2.300 1.877 -25.249 1.00 77.25 166 GLY A CA 1
ATOM 1232 C C . GLY A 1 166 ? 0.952 1.707 -24.536 1.00 77.25 166 GLY A C 1
ATOM 1233 O O . GLY A 1 166 ? 0.238 2.678 -24.290 1.00 77.25 166 GLY A O 1
ATOM 1234 N N . GLU A 1 167 ? 0.560 0.460 -24.262 1.00 85.25 167 GLU A N 1
ATOM 1235 C CA . GLU A 1 167 ? -0.693 0.151 -23.554 1.00 85.25 167 GLU A CA 1
ATOM 1236 C C . GLU A 1 167 ? -0.561 0.404 -22.046 1.00 85.25 167 GLU A C 1
ATOM 1238 O O . GLU A 1 167 ? 0.388 -0.062 -21.413 1.00 85.25 167 GLU A O 1
ATOM 1243 N N . ALA A 1 168 ? -1.548 1.090 -21.467 1.00 90.00 168 ALA A N 1
ATOM 1244 C CA . ALA A 1 168 ? -1.550 1.529 -20.075 1.00 90.00 168 ALA A CA 1
ATOM 1245 C C . ALA A 1 168 ? -2.691 0.909 -19.254 1.00 90.00 168 ALA A C 1
ATOM 1247 O O . ALA A 1 168 ? -3.775 0.624 -19.767 1.00 90.00 168 ALA A O 1
ATOM 1248 N N . ILE A 1 169 ? -2.487 0.802 -17.938 1.00 94.56 169 ILE A N 1
ATOM 1249 C CA . ILE A 1 169 ? -3.575 0.566 -16.985 1.00 94.56 169 ILE A CA 1
ATOM 1250 C C . ILE A 1 169 ? -4.149 1.931 -16.602 1.00 94.56 169 ILE A C 1
ATOM 1252 O O . ILE A 1 169 ? -3.537 2.688 -15.858 1.00 94.56 169 ILE A O 1
ATOM 1256 N N . ASN A 1 170 ? -5.340 2.261 -17.098 1.00 92.25 170 ASN A N 1
ATOM 1257 C CA . ASN A 1 170 ? -5.848 3.641 -17.060 1.00 92.25 170 ASN A CA 1
ATOM 1258 C C . ASN A 1 170 ? -6.188 4.196 -15.657 1.00 92.25 170 ASN A C 1
ATOM 1260 O O . ASN A 1 170 ? -6.360 5.407 -15.510 1.00 92.25 170 ASN A O 1
ATOM 1264 N N . SER A 1 171 ? -6.347 3.347 -14.637 1.00 92.94 171 SER A N 1
ATOM 1265 C CA . SER A 1 171 ? -6.659 3.761 -13.258 1.00 92.94 171 SER A CA 1
ATOM 1266 C C . SER A 1 171 ? -6.606 2.590 -12.276 1.00 92.94 171 SER A C 1
ATOM 1268 O O . SER A 1 171 ? -6.637 1.434 -12.696 1.00 92.94 171 SER A O 1
ATOM 1270 N N . GLY A 1 172 ? -6.670 2.890 -10.975 1.00 94.62 172 GLY A N 1
ATOM 1271 C CA . GLY A 1 172 ? -6.862 1.893 -9.919 1.00 94.62 172 GLY A CA 1
ATOM 1272 C C . GLY A 1 172 ? -5.592 1.133 -9.540 1.00 94.62 172 GLY A C 1
ATOM 1273 O O . GLY A 1 172 ? -5.677 0.130 -8.829 1.00 94.62 172 GLY A O 1
ATOM 1274 N N . VAL A 1 173 ? -4.429 1.601 -10.003 1.00 98.31 173 VAL A N 1
ATOM 1275 C CA . VAL A 1 173 ? -3.133 1.074 -9.583 1.00 98.31 173 VAL A CA 1
ATOM 1276 C C . VAL A 1 173 ? -2.702 1.809 -8.328 1.00 98.31 173 VAL A C 1
ATOM 1278 O O . VAL A 1 173 ? -2.580 3.032 -8.325 1.00 98.31 173 VAL A O 1
ATOM 1281 N N . ILE A 1 174 ? -2.480 1.054 -7.260 1.00 98.62 174 ILE A N 1
ATOM 1282 C CA . ILE A 1 174 ? -1.958 1.568 -6.000 1.00 98.62 174 ILE A CA 1
ATOM 1283 C C . ILE A 1 174 ? -0.464 1.294 -5.960 1.00 98.62 174 ILE A C 1
ATOM 1285 O O . ILE A 1 174 ? -0.047 0.148 -6.113 1.00 98.62 174 ILE A O 1
ATOM 1289 N N . THR A 1 175 ? 0.323 2.314 -5.655 1.00 98.81 175 THR A N 1
ATOM 1290 C CA . THR A 1 175 ? 1.751 2.182 -5.376 1.00 98.81 175 THR A CA 1
ATOM 1291 C C . THR A 1 175 ? 2.024 2.692 -3.972 1.00 98.81 175 THR A C 1
ATOM 1293 O O . THR A 1 175 ? 1.629 3.803 -3.618 1.00 98.81 175 THR A O 1
ATOM 1296 N N . ILE A 1 176 ? 2.700 1.877 -3.163 1.00 98.81 176 ILE A N 1
ATOM 1297 C CA . ILE A 1 176 ? 3.183 2.271 -1.839 1.00 98.81 176 ILE A CA 1
ATOM 1298 C C . ILE A 1 176 ? 4.697 2.142 -1.845 1.00 98.81 176 ILE A C 1
ATOM 1300 O O . ILE A 1 176 ? 5.223 1.029 -1.848 1.00 98.81 176 ILE A O 1
ATOM 1304 N N . VAL A 1 177 ? 5.381 3.281 -1.873 1.00 98.88 177 VAL A N 1
ATOM 1305 C CA . VAL A 1 177 ? 6.840 3.361 -1.840 1.00 98.88 177 VAL A CA 1
ATOM 1306 C C . VAL A 1 177 ? 7.315 3.311 -0.395 1.00 98.88 177 VAL A C 1
ATOM 1308 O O . VAL A 1 177 ? 6.732 3.954 0.481 1.00 98.88 177 VAL A O 1
ATOM 1311 N N . PHE A 1 178 ? 8.392 2.568 -0.155 1.00 98.75 178 PHE A N 1
ATOM 1312 C CA . PHE A 1 178 ? 9.046 2.445 1.141 1.00 98.75 178 PHE A CA 1
ATOM 1313 C C . PHE A 1 178 ? 10.417 3.143 1.091 1.00 98.75 178 PHE A C 1
ATOM 1315 O O . PHE A 1 178 ? 11.397 2.513 0.683 1.00 98.75 178 PHE A O 1
ATOM 1322 N N . PRO A 1 179 ? 10.506 4.429 1.486 1.00 98.62 179 PRO A N 1
ATOM 1323 C CA . PRO A 1 179 ? 11.766 5.166 1.483 1.00 98.62 179 PRO A CA 1
ATOM 1324 C C . PRO A 1 179 ? 12.874 4.484 2.294 1.00 98.62 179 PRO A C 1
ATOM 1326 O O . PRO A 1 179 ? 12.615 3.916 3.359 1.00 98.62 179 PRO A O 1
ATOM 1329 N N . GLY A 1 180 ? 14.112 4.562 1.805 1.00 98.00 180 GLY A N 1
ATOM 1330 C CA . GLY A 1 180 ? 15.305 4.041 2.482 1.00 98.00 180 GLY A CA 1
ATOM 1331 C C . GLY A 1 180 ? 15.432 2.513 2.491 1.00 98.00 180 GLY A C 1
ATOM 1332 O O . GLY A 1 180 ? 16.185 1.963 3.295 1.00 98.00 180 GLY A O 1
ATOM 1333 N N . THR A 1 181 ? 14.690 1.815 1.631 1.00 98.38 181 THR A N 1
ATOM 1334 C CA . THR A 1 181 ? 14.774 0.3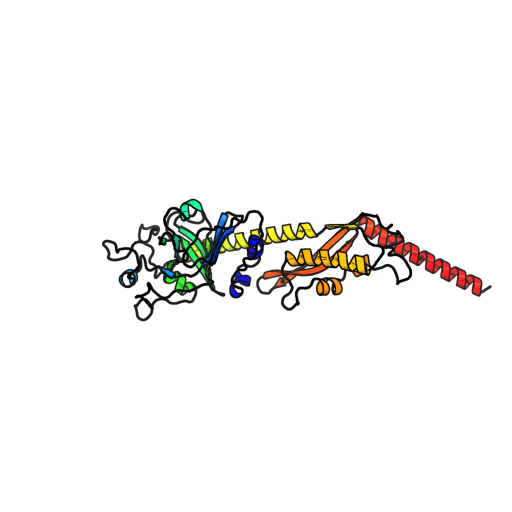52 1.480 1.00 98.38 181 THR A CA 1
ATOM 1335 C C . THR A 1 181 ? 15.765 -0.088 0.404 1.00 98.38 181 THR A C 1
ATOM 1337 O O . THR A 1 181 ? 16.180 -1.249 0.392 1.00 98.38 181 THR A O 1
ATOM 1340 N N . GLY A 1 182 ? 16.143 0.823 -0.490 1.00 94.44 182 GLY A N 1
ATOM 1341 C CA . GLY A 1 182 ? 17.096 0.614 -1.566 1.00 94.44 182 GLY A CA 1
ATOM 1342 C C . GLY A 1 182 ? 18.547 0.801 -1.137 1.00 94.44 182 GLY A C 1
ATOM 1343 O O . GLY A 1 182 ? 18.864 1.226 -0.028 1.00 94.44 182 GLY A O 1
ATOM 1344 N N . ASN A 1 183 ? 19.454 0.495 -2.062 1.00 92.62 183 ASN A N 1
ATOM 1345 C CA . ASN A 1 183 ? 20.901 0.645 -1.884 1.00 92.62 183 ASN A CA 1
ATOM 1346 C C . ASN A 1 183 ? 21.521 1.673 -2.851 1.00 92.62 183 ASN A C 1
ATOM 1348 O O . ASN A 1 183 ? 22.736 1.678 -3.040 1.00 92.62 183 ASN A O 1
ATOM 1352 N N . GLY A 1 184 ? 20.700 2.517 -3.486 1.00 93.44 184 GLY A N 1
ATOM 1353 C CA . GLY A 1 184 ? 21.147 3.485 -4.492 1.00 93.44 184 GLY A CA 1
ATOM 1354 C C . GLY A 1 184 ? 21.327 2.904 -5.898 1.00 93.44 184 GLY A C 1
ATOM 1355 O O . GLY A 1 184 ? 21.766 3.623 -6.792 1.00 93.44 184 GLY A O 1
ATOM 1356 N N . SER A 1 185 ? 21.026 1.621 -6.111 1.00 95.38 185 SER A N 1
ATOM 1357 C CA . SER A 1 185 ? 21.082 0.935 -7.408 1.00 95.38 185 SER A CA 1
ATOM 1358 C C . SER A 1 185 ? 19.766 0.214 -7.686 1.00 95.38 185 SER A C 1
ATOM 1360 O O . SER A 1 185 ? 19.015 -0.114 -6.769 1.00 95.38 185 SER A O 1
ATOM 1362 N N . GLY A 1 186 ? 19.477 -0.053 -8.958 1.00 95.81 186 GLY A N 1
ATOM 1363 C CA . GLY A 1 186 ? 18.335 -0.880 -9.319 1.00 95.81 186 GLY A CA 1
ATOM 1364 C C . GLY A 1 186 ? 18.499 -2.311 -8.816 1.00 95.81 186 GLY A C 1
ATOM 1365 O O . GLY A 1 186 ? 19.610 -2.841 -8.716 1.00 95.81 186 GLY A O 1
ATOM 1366 N N . LEU A 1 187 ? 17.368 -2.923 -8.485 1.00 97.94 187 LEU A N 1
ATOM 1367 C CA . LEU A 1 187 ? 17.294 -4.228 -7.842 1.00 97.94 187 LEU A CA 1
ATOM 1368 C C . LEU A 1 187 ? 16.704 -5.269 -8.794 1.00 97.94 187 LEU A C 1
ATOM 1370 O O . LEU A 1 187 ? 15.915 -4.948 -9.682 1.00 97.94 187 LEU A O 1
ATOM 1374 N N . THR A 1 188 ? 17.058 -6.537 -8.591 1.00 98.25 188 THR A N 1
ATOM 1375 C CA . THR A 1 188 ? 16.391 -7.642 -9.288 1.00 98.25 188 THR A CA 1
ATOM 1376 C C . THR A 1 188 ? 14.965 -7.836 -8.770 1.00 98.25 188 THR A C 1
ATOM 1378 O O . THR A 1 188 ? 14.636 -7.439 -7.651 1.00 98.25 188 THR A O 1
ATOM 1381 N N . ASN A 1 189 ? 14.114 -8.514 -9.546 1.00 98.56 189 ASN A N 1
ATOM 1382 C CA . ASN A 1 189 ? 12.731 -8.790 -9.133 1.00 98.56 189 ASN A CA 1
ATOM 1383 C C . ASN A 1 189 ? 12.658 -9.572 -7.813 1.00 98.56 189 ASN A C 1
ATOM 1385 O O . ASN A 1 189 ? 11.808 -9.271 -6.979 1.00 98.56 189 ASN A O 1
ATOM 1389 N N . ASP A 1 190 ? 13.576 -10.515 -7.590 1.00 98.50 190 ASP A N 1
ATOM 1390 C CA . ASP A 1 190 ? 13.638 -11.293 -6.348 1.00 98.50 190 ASP A CA 1
ATOM 1391 C C . ASP A 1 190 ? 14.044 -10.423 -5.151 1.00 98.50 190 ASP A C 1
ATOM 1393 O O . ASP A 1 190 ? 13.489 -10.562 -4.060 1.00 98.50 190 ASP A O 1
ATOM 1397 N N . GLN A 1 191 ? 14.976 -9.484 -5.348 1.00 98.38 191 GLN A N 1
ATOM 1398 C CA . GLN A 1 191 ? 15.362 -8.518 -4.316 1.00 98.38 191 GLN A CA 1
ATOM 1399 C C . GLN A 1 191 ? 14.202 -7.574 -3.983 1.00 98.38 191 GLN A C 1
ATOM 1401 O O . GLN A 1 191 ? 13.881 -7.399 -2.806 1.00 98.38 191 GLN A O 1
ATOM 1406 N N . CYS A 1 192 ? 13.537 -7.024 -5.006 1.00 98.69 192 CYS A N 1
ATOM 1407 C CA . CYS A 1 192 ? 12.323 -6.224 -4.843 1.00 98.69 192 CYS A CA 1
ATOM 1408 C C . CYS A 1 192 ? 11.255 -7.001 -4.069 1.00 98.69 192 CYS A C 1
ATOM 1410 O O . CYS A 1 192 ? 10.675 -6.465 -3.129 1.00 98.69 192 CYS A O 1
ATOM 1412 N N . ALA A 1 193 ? 11.015 -8.267 -4.418 1.00 98.69 193 ALA A N 1
ATOM 1413 C CA . ALA A 1 193 ? 10.029 -9.101 -3.743 1.00 98.69 193 ALA A CA 1
ATOM 1414 C C . ALA A 1 193 ? 10.385 -9.336 -2.270 1.00 98.69 193 ALA A C 1
ATOM 1416 O O . ALA A 1 193 ? 9.549 -9.107 -1.398 1.00 98.69 193 ALA A O 1
ATOM 1417 N N . ALA A 1 194 ? 11.628 -9.717 -1.968 1.00 98.50 194 ALA A N 1
ATOM 1418 C CA . ALA A 1 194 ? 12.061 -9.981 -0.598 1.00 98.50 194 ALA A CA 1
ATOM 1419 C C . ALA A 1 194 ? 11.959 -8.735 0.302 1.00 98.50 194 ALA A C 1
ATOM 1421 O O . ALA A 1 194 ? 11.438 -8.804 1.420 1.00 98.50 194 ALA A O 1
ATOM 1422 N N . ILE A 1 195 ? 12.433 -7.586 -0.186 1.00 98.69 195 ILE A N 1
ATOM 1423 C CA . ILE A 1 195 ? 12.413 -6.318 0.554 1.00 98.69 195 ILE A CA 1
ATOM 1424 C C . ILE A 1 195 ? 10.982 -5.784 0.660 1.00 98.69 195 ILE A C 1
ATOM 1426 O O . ILE A 1 195 ? 10.510 -5.474 1.756 1.00 98.69 195 ILE A O 1
ATOM 1430 N N . GLY A 1 196 ? 10.275 -5.720 -0.468 1.00 98.56 196 GLY A N 1
ATOM 1431 C CA . GLY A 1 196 ? 8.938 -5.150 -0.575 1.00 98.56 196 GLY A CA 1
ATOM 1432 C C . GLY A 1 196 ? 7.892 -5.953 0.187 1.00 98.56 196 GLY A C 1
ATOM 1433 O O . GLY A 1 196 ? 7.060 -5.364 0.873 1.00 98.56 196 GLY A O 1
ATOM 1434 N N . GLN A 1 197 ? 7.956 -7.288 0.158 1.00 98.38 197 GLN A N 1
ATOM 1435 C CA . GLN A 1 197 ? 7.052 -8.128 0.944 1.00 98.38 197 GLN A CA 1
ATOM 1436 C C . GLN A 1 197 ? 7.242 -7.877 2.438 1.00 98.38 197 GLN A C 1
ATOM 1438 O O . GLN A 1 197 ? 6.261 -7.671 3.151 1.00 98.38 197 GLN A O 1
ATOM 1443 N N . LYS A 1 198 ? 8.491 -7.832 2.917 1.00 98.44 198 LYS A N 1
ATOM 1444 C CA . LYS A 1 198 ? 8.784 -7.538 4.324 1.00 98.44 198 LYS A CA 1
ATOM 1445 C C . LYS A 1 198 ? 8.295 -6.142 4.722 1.00 98.44 198 LYS A C 1
ATOM 1447 O O . LYS A 1 198 ? 7.622 -6.008 5.741 1.00 98.44 198 LYS A O 1
ATOM 1452 N N . ALA A 1 199 ? 8.591 -5.120 3.918 1.00 98.62 199 ALA A N 1
ATOM 1453 C CA . ALA A 1 199 ? 8.167 -3.746 4.183 1.00 98.62 199 ALA A CA 1
ATOM 1454 C C . ALA A 1 199 ? 6.635 -3.607 4.193 1.00 98.62 199 ALA A C 1
ATOM 1456 O O . ALA A 1 199 ? 6.074 -2.980 5.091 1.00 98.62 199 ALA A O 1
ATOM 1457 N N . PHE A 1 200 ? 5.947 -4.269 3.260 1.00 98.31 200 PHE A N 1
ATOM 1458 C CA . PHE A 1 200 ? 4.491 -4.255 3.194 1.00 98.31 200 PHE A CA 1
ATOM 1459 C C . PHE A 1 200 ? 3.844 -4.952 4.395 1.00 98.31 200 PHE A C 1
ATOM 1461 O O . PHE A 1 200 ? 2.872 -4.440 4.947 1.00 98.31 200 PHE A O 1
ATOM 1468 N N . GLN A 1 201 ? 4.398 -6.078 4.857 1.00 96.31 201 GLN A N 1
ATOM 1469 C CA . GLN A 1 201 ? 3.915 -6.745 6.071 1.00 96.31 201 GLN A CA 1
ATOM 1470 C C . GLN A 1 201 ? 4.153 -5.905 7.330 1.00 96.31 201 GLN A C 1
ATOM 1472 O O . GLN A 1 201 ? 3.277 -5.836 8.190 1.00 96.31 201 GLN A O 1
ATOM 1477 N N . ASN A 1 202 ? 5.292 -5.213 7.423 1.00 97.00 202 ASN A N 1
ATOM 1478 C CA . ASN A 1 202 ? 5.548 -4.281 8.521 1.00 97.00 202 ASN A CA 1
ATOM 1479 C C . ASN A 1 202 ? 4.522 -3.140 8.529 1.00 97.00 202 ASN A C 1
ATOM 1481 O O . ASN A 1 202 ? 3.924 -2.877 9.568 1.00 97.00 202 ASN A O 1
ATOM 1485 N N . LEU A 1 203 ? 4.243 -2.537 7.367 1.00 97.50 203 LEU A N 1
ATOM 1486 C CA . LEU A 1 203 ? 3.223 -1.494 7.247 1.00 97.50 203 LEU A CA 1
ATOM 1487 C C . LEU A 1 203 ? 1.834 -2.003 7.661 1.00 97.50 203 LEU A C 1
ATOM 1489 O O . LEU A 1 203 ? 1.128 -1.317 8.397 1.00 97.50 203 LEU A O 1
ATOM 1493 N N . LYS A 1 204 ? 1.447 -3.218 7.248 1.00 93.12 204 LYS A N 1
ATOM 1494 C CA . LYS A 1 204 ? 0.196 -3.851 7.701 1.00 93.12 204 LYS A CA 1
ATOM 1495 C C . LYS A 1 204 ? 0.166 -4.053 9.214 1.00 93.12 204 LYS A C 1
ATOM 1497 O O . LYS A 1 204 ? -0.858 -3.789 9.836 1.00 93.12 204 LYS A O 1
ATOM 1502 N N . SER A 1 205 ? 1.275 -4.497 9.805 1.00 91.44 205 SER A N 1
ATOM 1503 C CA . SER A 1 205 ? 1.404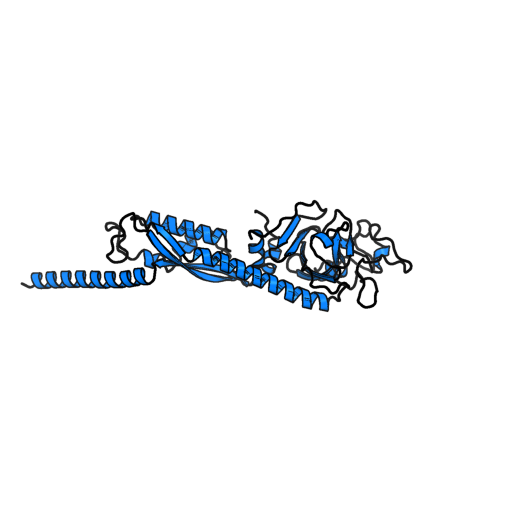 -4.685 11.253 1.00 91.44 205 SER A CA 1
ATOM 1504 C C . SER A 1 205 ? 1.255 -3.365 12.011 1.00 91.44 205 SER A C 1
ATOM 1506 O O . SER A 1 205 ? 0.530 -3.307 13.001 1.00 91.44 205 SER A O 1
ATOM 1508 N N . ASP A 1 206 ? 1.892 -2.295 11.540 1.00 93.38 206 ASP A N 1
ATOM 1509 C CA . ASP A 1 206 ? 1.805 -0.977 12.172 1.00 93.38 206 ASP A CA 1
ATOM 1510 C C . ASP A 1 206 ? 0.415 -0.354 12.011 1.00 93.38 206 ASP A C 1
ATOM 1512 O O . ASP A 1 206 ? -0.119 0.213 12.964 1.00 93.38 206 ASP A O 1
ATOM 1516 N N . ALA A 1 207 ? -0.217 -0.539 10.850 1.00 91.81 207 ALA A N 1
ATOM 1517 C CA . ALA A 1 207 ? -1.604 -0.149 10.637 1.00 91.81 207 ALA A CA 1
ATOM 1518 C C . ALA A 1 207 ? -2.564 -0.907 11.564 1.00 91.81 207 ALA A C 1
ATOM 1520 O O . ALA A 1 207 ? -3.438 -0.299 12.175 1.00 91.81 207 ALA A O 1
ATOM 1521 N N . TYR A 1 208 ? -2.364 -2.216 11.731 1.00 87.00 208 TYR A N 1
ATOM 1522 C CA . TYR A 1 208 ? -3.151 -3.029 12.656 1.00 87.00 208 TYR A CA 1
ATOM 1523 C C . TYR A 1 208 ? -2.986 -2.564 14.107 1.00 87.00 208 TYR A C 1
ATOM 1525 O O . TYR A 1 208 ? -3.975 -2.424 14.820 1.00 87.00 208 TYR A O 1
ATOM 1533 N N . LYS A 1 209 ? -1.756 -2.266 14.551 1.00 89.75 209 LYS A N 1
ATOM 1534 C CA . LYS A 1 209 ? -1.518 -1.699 15.891 1.00 89.75 209 LYS A CA 1
ATOM 1535 C C . LYS A 1 209 ? -2.268 -0.383 16.077 1.00 89.75 209 LYS A C 1
ATOM 1537 O O . LYS A 1 209 ? -2.930 -0.216 17.092 1.00 89.75 209 LYS A O 1
ATOM 1542 N N . TYR A 1 210 ? -2.215 0.513 15.090 1.00 89.25 210 TYR A N 1
ATOM 1543 C CA . TYR A 1 210 ? -2.958 1.772 15.142 1.00 89.25 210 TYR A CA 1
ATOM 1544 C C . TYR A 1 210 ? -4.473 1.551 15.260 1.00 89.25 210 TYR A C 1
ATOM 1546 O O . TYR A 1 210 ? -5.135 2.216 16.057 1.00 89.25 210 TYR A O 1
ATOM 1554 N N . GLU A 1 211 ? -5.018 0.592 14.515 1.00 83.38 211 GLU A N 1
ATOM 1555 C CA . GLU A 1 211 ? -6.418 0.176 14.632 1.00 83.38 211 GLU A CA 1
ATOM 1556 C C . GLU A 1 211 ? -6.756 -0.364 16.027 1.00 83.38 211 GLU A C 1
ATOM 1558 O O . GLU A 1 211 ? -7.779 -0.006 16.607 1.00 83.38 211 GLU A O 1
ATOM 1563 N N . MET A 1 212 ? -5.883 -1.186 16.612 1.00 82.25 212 MET A N 1
ATOM 1564 C CA . MET A 1 212 ? -6.074 -1.697 17.972 1.00 82.25 212 MET A CA 1
ATOM 1565 C C . MET A 1 212 ? -5.975 -0.586 19.029 1.00 82.25 212 MET A C 1
ATOM 1567 O O . MET A 1 212 ? -6.722 -0.601 20.008 1.00 82.25 212 MET A O 1
ATOM 1571 N N . ASP A 1 213 ? -5.113 0.409 18.822 1.00 86.06 213 ASP A N 1
ATOM 1572 C CA . ASP A 1 213 ? -5.003 1.591 19.684 1.00 86.06 213 ASP A CA 1
ATOM 1573 C C . ASP A 1 213 ? -6.215 2.531 19.534 1.00 86.06 213 ASP A C 1
ATOM 1575 O O . ASP A 1 213 ? -6.619 3.204 20.486 1.00 86.06 213 ASP A O 1
ATOM 1579 N N . LEU A 1 214 ? -6.827 2.593 18.344 1.00 81.31 214 LEU A N 1
ATOM 1580 C CA . LEU A 1 214 ? -8.140 3.212 18.137 1.00 81.31 214 LEU A CA 1
ATOM 1581 C C . LEU A 1 214 ? -9.195 2.484 18.968 1.00 81.31 214 LEU A C 1
ATOM 1583 O O . LEU A 1 214 ? -9.826 3.112 19.813 1.00 81.31 214 LEU A O 1
ATOM 1587 N N . LEU A 1 215 ? -9.312 1.164 18.815 1.00 77.44 215 LEU A N 1
ATOM 1588 C CA . LEU A 1 215 ? -10.256 0.350 19.581 1.00 77.44 215 LEU A CA 1
ATOM 1589 C C . LEU A 1 215 ? -10.091 0.483 21.093 1.00 77.44 215 LEU A C 1
ATOM 1591 O O . LEU A 1 215 ? -11.077 0.532 21.826 1.00 77.44 215 LEU A O 1
ATOM 1595 N N . ALA A 1 216 ? -8.850 0.555 21.579 1.00 81.12 216 ALA A N 1
ATOM 1596 C CA . ALA A 1 216 ? -8.568 0.695 23.000 1.00 81.12 216 ALA A CA 1
ATOM 1597 C C . ALA A 1 216 ? -9.218 1.949 23.611 1.00 81.12 216 ALA A C 1
ATOM 1599 O O . ALA A 1 216 ? -9.600 1.918 24.782 1.00 81.12 216 ALA A O 1
ATOM 1600 N N . ARG A 1 217 ? -9.408 3.021 22.825 1.00 81.62 217 ARG A N 1
ATOM 1601 C CA . ARG A 1 217 ? -10.100 4.246 23.265 1.00 81.62 217 ARG A CA 1
ATOM 1602 C C . ARG A 1 217 ? -11.594 4.046 23.490 1.00 81.62 217 ARG A C 1
ATOM 1604 O O . ARG A 1 217 ? -12.186 4.798 24.255 1.00 81.62 217 ARG A O 1
ATOM 1611 N N . TYR A 1 218 ? -12.178 3.023 22.876 1.00 77.81 218 TYR A N 1
ATOM 1612 C CA . TYR A 1 218 ? -13.591 2.690 23.010 1.00 77.81 218 TYR A CA 1
ATOM 1613 C C . TYR A 1 218 ? -13.855 1.583 24.028 1.00 77.81 218 TYR A C 1
ATOM 1615 O O . TYR A 1 218 ? -14.993 1.159 24.169 1.00 77.81 218 TYR A O 1
ATOM 1623 N N . LYS A 1 219 ? -12.840 1.112 24.764 1.00 80.06 219 LYS A N 1
ATOM 1624 C CA . LYS A 1 219 ? -13.037 0.074 25.787 1.00 80.06 219 LYS A CA 1
ATOM 1625 C C . LYS A 1 219 ? -13.748 0.576 27.033 1.00 80.06 219 LYS A C 1
ATOM 1627 O O . LYS A 1 219 ? -14.291 -0.237 27.771 1.00 80.06 219 LYS A O 1
ATOM 1632 N N . THR A 1 220 ? -13.715 1.876 27.316 1.00 81.81 220 THR A N 1
ATOM 1633 C CA . THR A 1 220 ? -14.366 2.440 28.501 1.00 81.81 220 THR A CA 1
ATOM 1634 C C . THR A 1 220 ? -14.937 3.820 28.226 1.00 81.81 220 THR A C 1
ATOM 1636 O O . THR A 1 220 ? -14.359 4.620 27.492 1.00 81.81 220 THR A O 1
ATOM 1639 N N . ARG A 1 221 ? -16.073 4.122 28.856 1.00 83.00 221 ARG A N 1
ATOM 1640 C CA . ARG A 1 221 ? -16.697 5.445 28.832 1.00 83.00 221 ARG A CA 1
ATOM 1641 C C . ARG A 1 221 ? -17.361 5.708 30.175 1.00 83.00 221 ARG A C 1
ATOM 1643 O O . ARG A 1 221 ? -17.973 4.821 30.765 1.00 83.00 221 ARG A O 1
ATOM 1650 N N . GLN A 1 222 ? -17.240 6.937 30.670 1.00 82.06 222 GLN A N 1
ATOM 1651 C CA . GLN A 1 222 ? -18.136 7.390 31.727 1.00 82.06 222 GLN A CA 1
ATOM 1652 C C . GLN A 1 222 ? -19.455 7.780 31.086 1.00 82.06 222 GLN A C 1
ATOM 1654 O O . GLN A 1 222 ? -19.492 8.735 30.309 1.00 82.06 222 GLN A O 1
ATOM 1659 N N . ILE A 1 223 ? -20.517 7.059 31.424 1.00 78.88 223 ILE A N 1
ATOM 1660 C CA . ILE A 1 223 ? -21.870 7.425 31.017 1.00 78.88 223 ILE A CA 1
ATOM 1661 C C . ILE A 1 223 ? -22.682 7.799 32.249 1.00 78.88 223 ILE A C 1
ATOM 1663 O O . ILE A 1 223 ? -22.469 7.288 33.355 1.00 78.88 223 ILE A O 1
ATOM 1667 N N . LEU A 1 224 ? -23.603 8.733 32.049 1.00 80.50 224 LEU A N 1
ATOM 1668 C CA . LEU A 1 224 ? -24.709 8.905 32.967 1.00 80.50 224 LEU A CA 1
ATOM 1669 C C . LEU A 1 224 ? -25.710 7.795 32.645 1.00 80.50 224 LEU A C 1
ATOM 1671 O O . LEU A 1 224 ? -26.181 7.734 31.516 1.00 80.50 224 LEU A O 1
ATOM 1675 N N . ILE A 1 225 ? -25.972 6.901 33.597 1.00 72.50 225 ILE A N 1
ATOM 1676 C CA . ILE A 1 225 ? -26.951 5.827 33.397 1.00 72.50 225 ILE A CA 1
ATOM 1677 C C . ILE A 1 225 ? -28.345 6.442 33.585 1.00 72.50 225 ILE A C 1
ATOM 1679 O O . ILE A 1 225 ? -28.619 6.909 34.696 1.00 72.50 225 ILE A O 1
ATOM 1683 N N . PRO A 1 226 ? -29.188 6.500 32.537 1.00 70.56 226 PRO A N 1
ATOM 1684 C CA . PRO A 1 226 ? -30.540 7.023 32.658 1.00 70.56 226 PRO A CA 1
ATOM 1685 C C . PRO A 1 226 ? -31.435 6.036 33.418 1.00 70.56 226 PRO A C 1
ATOM 1687 O O . PRO A 1 226 ? -31.146 4.841 33.505 1.00 70.56 226 PRO A O 1
ATOM 1690 N N . ASP A 1 227 ? -32.534 6.548 33.969 1.00 67.50 227 ASP A N 1
ATOM 1691 C CA . ASP A 1 227 ? -33.542 5.720 34.644 1.00 67.50 227 ASP A CA 1
ATOM 1692 C C . ASP A 1 227 ? -34.417 4.948 33.635 1.00 67.50 227 ASP A C 1
ATOM 1694 O O . ASP A 1 227 ? -35.056 3.957 34.002 1.00 67.50 227 ASP A O 1
ATOM 1698 N N . ASP A 1 228 ? -34.445 5.412 32.379 1.00 71.81 228 ASP A N 1
ATOM 1699 C CA . ASP A 1 228 ? -35.195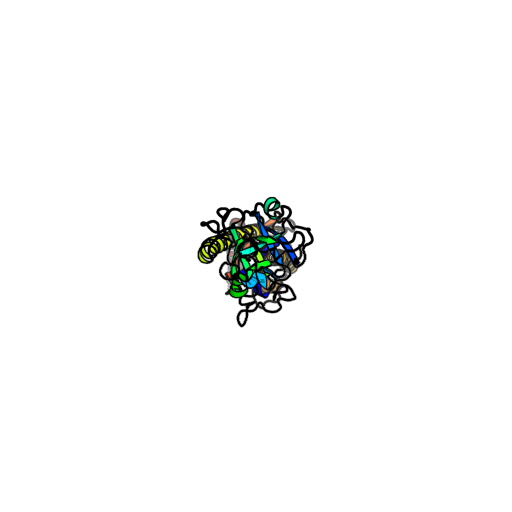 4.835 31.270 1.00 71.81 228 ASP A CA 1
ATOM 1700 C C . ASP A 1 228 ? -34.346 3.858 30.444 1.00 71.81 228 ASP A C 1
ATOM 1702 O O . ASP A 1 228 ? -33.196 4.122 30.080 1.00 71.81 228 ASP A O 1
ATOM 1706 N N . ARG A 1 229 ? -34.938 2.701 30.140 1.00 67.44 229 ARG A N 1
ATOM 1707 C CA . ARG A 1 229 ? -34.263 1.623 29.414 1.00 67.44 229 ARG A CA 1
ATOM 1708 C C . ARG A 1 229 ? -33.980 2.002 27.968 1.00 67.44 229 ARG A C 1
ATOM 1710 O O . ARG A 1 229 ? -32.904 1.679 27.467 1.00 67.44 229 ARG A O 1
ATOM 1717 N N . ASP A 1 230 ? -34.944 2.619 27.300 1.00 72.31 230 ASP A N 1
ATOM 1718 C CA . ASP A 1 230 ? -34.835 2.917 25.878 1.00 72.31 230 ASP A CA 1
ATOM 1719 C C . ASP A 1 230 ? -33.798 4.032 25.666 1.00 72.31 230 ASP A C 1
ATOM 1721 O O . ASP A 1 230 ? -32.995 3.960 24.736 1.00 72.31 230 ASP A O 1
ATOM 1725 N N . GLU A 1 231 ? -33.699 4.974 26.609 1.00 75.75 231 GLU A N 1
ATOM 1726 C CA . GLU A 1 231 ? -32.621 5.966 26.670 1.00 75.75 231 GLU A CA 1
ATOM 1727 C C . GLU A 1 231 ? -31.236 5.320 26.871 1.00 75.75 231 GLU A C 1
ATOM 1729 O O . GLU A 1 231 ? -30.283 5.680 26.177 1.00 75.75 231 GLU A O 1
ATOM 1734 N N . LEU A 1 232 ? -31.095 4.326 27.762 1.00 72.19 232 LEU A N 1
ATOM 1735 C CA . LEU A 1 232 ? -29.819 3.611 27.931 1.00 72.19 232 LEU A CA 1
ATOM 1736 C C . LEU A 1 232 ? -29.427 2.847 26.659 1.00 72.19 232 LEU A C 1
ATOM 1738 O O . LEU A 1 232 ? -28.259 2.870 26.265 1.00 72.19 232 LEU A O 1
ATOM 1742 N N . VAL A 1 233 ? -30.385 2.175 26.013 1.00 71.00 233 VAL A N 1
ATOM 1743 C CA . VAL A 1 233 ? -30.152 1.469 24.744 1.00 71.00 233 VAL A CA 1
ATOM 1744 C C . VAL A 1 233 ? -29.718 2.450 23.657 1.00 71.00 233 VAL A C 1
ATOM 1746 O O . VAL A 1 233 ? -28.757 2.155 22.947 1.00 71.00 233 VAL A O 1
ATOM 1749 N N . ALA A 1 234 ? -30.340 3.628 23.567 1.00 78.12 234 ALA A N 1
ATOM 1750 C CA . ALA A 1 234 ? -29.940 4.668 22.623 1.00 78.12 234 ALA A CA 1
ATOM 1751 C C . ALA A 1 234 ? -28.491 5.133 22.862 1.00 78.12 234 ALA A C 1
ATOM 1753 O O . ALA A 1 234 ? -27.690 5.121 21.931 1.00 78.12 234 ALA A O 1
ATOM 1754 N N . ILE A 1 235 ? -28.108 5.431 24.112 1.00 80.44 235 ILE A N 1
ATOM 1755 C CA . ILE A 1 235 ? -26.736 5.849 24.469 1.00 80.44 235 ILE A CA 1
ATOM 1756 C C . ILE A 1 235 ? -25.698 4.781 24.091 1.00 80.44 235 ILE A C 1
ATOM 1758 O O . ILE A 1 235 ? -24.630 5.094 23.556 1.00 80.44 235 ILE A O 1
ATOM 1762 N N . LEU A 1 236 ? -25.981 3.509 24.389 1.00 77.94 236 LEU A N 1
ATOM 1763 C CA . LEU A 1 236 ? -25.072 2.407 24.062 1.00 77.94 236 LEU A CA 1
ATOM 1764 C C . LEU A 1 236 ? -25.002 2.154 22.549 1.00 77.94 236 LEU A C 1
ATOM 1766 O O . LEU A 1 236 ? -23.928 1.827 22.048 1.00 77.94 236 LEU A O 1
ATOM 1770 N N . SER A 1 237 ? -26.109 2.346 21.828 1.00 73.56 237 SER A N 1
ATOM 1771 C CA . SER A 1 237 ? -26.168 2.222 20.366 1.00 73.56 237 SER A CA 1
ATOM 1772 C C . SER A 1 237 ? -25.415 3.350 19.666 1.00 73.56 237 SER A C 1
ATOM 1774 O O . SER A 1 237 ? -24.680 3.088 18.722 1.00 73.56 237 SER A O 1
ATOM 1776 N N . GLU A 1 238 ? -25.490 4.585 20.164 1.00 81.25 238 GLU A N 1
ATOM 1777 C CA . GLU A 1 238 ? -24.666 5.694 19.667 1.00 81.25 238 GLU A CA 1
ATOM 1778 C C . GLU A 1 238 ? -23.173 5.433 19.889 1.00 81.25 238 GLU A C 1
ATOM 1780 O O . GLU A 1 238 ? -22.361 5.631 18.986 1.00 81.25 238 GLU A O 1
ATOM 1785 N N . TRP A 1 239 ? -22.793 4.939 21.074 1.00 80.06 239 TRP A N 1
ATOM 1786 C CA . TRP A 1 239 ? -21.406 4.544 21.327 1.00 80.06 239 TRP A CA 1
ATOM 1787 C C . TRP A 1 239 ? -20.977 3.392 20.406 1.00 80.06 239 TRP A C 1
ATOM 1789 O O . TRP A 1 239 ? -19.851 3.397 19.909 1.00 80.06 239 TRP A O 1
ATOM 1799 N N . MET A 1 240 ? -21.867 2.439 20.123 1.00 73.69 240 MET A N 1
ATOM 1800 C CA . MET A 1 240 ? -21.606 1.385 19.143 1.00 73.69 240 MET A CA 1
ATOM 1801 C C . MET A 1 240 ? -21.359 1.954 17.755 1.00 73.69 240 MET A C 1
ATOM 1803 O O . MET A 1 240 ? -20.373 1.596 17.119 1.00 73.69 240 MET A O 1
ATOM 1807 N N . GLN A 1 241 ? -22.228 2.857 17.306 1.00 74.06 241 GLN A N 1
ATOM 1808 C CA . GLN A 1 241 ? -22.102 3.487 16.003 1.00 74.06 241 GLN A CA 1
ATOM 1809 C C . GLN A 1 241 ? -20.776 4.241 15.896 1.00 74.06 241 GLN A C 1
ATOM 1811 O O . GLN A 1 241 ? -20.099 4.136 14.886 1.00 74.06 241 GLN A O 1
ATOM 1816 N N . GLU A 1 242 ? -20.329 4.898 16.967 1.00 76.06 242 GLU A N 1
ATOM 1817 C CA . GLU A 1 242 ? -19.010 5.531 17.008 1.00 76.06 242 GLU A CA 1
ATOM 1818 C C . GLU A 1 242 ? -17.866 4.512 16.859 1.00 76.06 242 GLU A C 1
ATOM 1820 O O . GLU A 1 242 ? -16.909 4.761 16.130 1.00 76.06 242 GLU A O 1
ATOM 1825 N N . VAL A 1 243 ? -17.949 3.339 17.501 1.00 72.38 243 VAL A N 1
ATOM 1826 C CA . VAL A 1 243 ? -16.975 2.252 17.278 1.00 72.38 243 VAL A CA 1
ATOM 1827 C C . VAL A 1 243 ? -17.014 1.798 15.821 1.00 72.38 243 VAL A C 1
ATOM 1829 O O . VAL A 1 243 ? -15.973 1.628 15.194 1.00 72.38 243 VAL A O 1
ATOM 1832 N N . LEU A 1 244 ? -18.202 1.617 15.263 1.00 70.56 244 LEU A N 1
ATOM 1833 C CA . LEU A 1 244 ? -18.414 1.129 13.905 1.00 70.56 244 LEU A CA 1
ATOM 1834 C C . LEU A 1 244 ? -17.971 2.114 12.824 1.00 70.56 244 LEU A C 1
ATOM 1836 O O . LEU A 1 244 ? -17.332 1.712 11.856 1.00 70.56 244 LEU A O 1
ATOM 1840 N N . ASP A 1 245 ? -18.168 3.409 13.037 1.00 68.75 245 ASP A N 1
ATOM 1841 C CA . ASP A 1 245 ? -17.675 4.476 12.162 1.00 68.75 245 ASP A CA 1
ATOM 1842 C C . ASP A 1 245 ? -16.140 4.477 12.059 1.00 68.75 245 ASP A C 1
ATOM 1844 O O . ASP A 1 245 ? -15.555 4.988 11.096 1.00 68.75 245 ASP A O 1
ATOM 1848 N N . HIS A 1 246 ? -15.470 3.883 13.048 1.00 65.88 246 HIS A N 1
ATOM 1849 C CA . HIS A 1 246 ? -14.020 3.753 13.114 1.00 65.88 246 HIS A CA 1
ATOM 1850 C C . HIS A 1 246 ? -13.506 2.339 12.836 1.00 65.88 246 HIS A C 1
ATOM 1852 O O . HIS A 1 246 ? -12.293 2.120 12.889 1.00 65.88 246 HIS A O 1
ATOM 1858 N N . THR A 1 247 ? -14.391 1.391 12.524 1.00 63.59 247 THR A N 1
ATOM 1859 C CA . THR A 1 247 ? -14.042 -0.017 12.318 1.00 63.59 247 THR A CA 1
ATOM 1860 C C . THR A 1 247 ? -14.760 -0.610 11.110 1.00 63.59 247 THR A C 1
ATOM 1862 O O . THR A 1 247 ? -15.467 0.071 10.371 1.00 63.59 247 THR A O 1
ATOM 1865 N N . LEU A 1 248 ? -14.485 -1.878 10.813 1.00 59.03 248 LEU A N 1
ATOM 1866 C CA . LEU A 1 248 ? -15.149 -2.591 9.730 1.00 59.03 248 LEU A CA 1
ATOM 1867 C C . LEU A 1 248 ? -16.331 -3.387 10.264 1.00 59.03 248 LEU A C 1
ATOM 1869 O O . LEU A 1 248 ? -16.267 -3.953 11.355 1.00 59.03 248 LEU A O 1
ATOM 1873 N N . HIS A 1 249 ? -17.375 -3.454 9.446 1.00 58.50 249 HIS A N 1
ATOM 1874 C CA . HIS A 1 249 ? -18.583 -4.222 9.713 1.00 58.50 249 HIS A CA 1
ATOM 1875 C C . HIS A 1 249 ? -18.407 -5.673 9.259 1.00 58.50 249 HIS A C 1
ATOM 1877 O O . HIS A 1 249 ? -17.576 -5.973 8.391 1.00 58.50 249 HIS A O 1
ATOM 1883 N N . GLU A 1 250 ? -19.190 -6.578 9.844 1.00 57.22 250 GLU A N 1
ATOM 1884 C CA . GLU A 1 250 ? -19.243 -7.964 9.393 1.00 57.22 250 GLU A CA 1
ATOM 1885 C C . GLU A 1 250 ? -19.722 -8.026 7.926 1.00 57.22 250 GLU A C 1
ATOM 1887 O O . GLU A 1 250 ? -20.666 -7.331 7.544 1.00 57.22 250 GLU A O 1
ATOM 1892 N N . PRO A 1 251 ? -19.084 -8.830 7.056 1.00 51.91 251 PRO A N 1
ATOM 1893 C CA . PRO A 1 251 ? -19.536 -8.960 5.677 1.00 51.91 251 PRO A CA 1
ATOM 1894 C C . PRO A 1 251 ? -20.986 -9.458 5.596 1.00 51.91 251 PRO A C 1
ATOM 1896 O O . PRO A 1 251 ? -21.283 -10.575 6.012 1.00 51.91 251 PRO A O 1
ATOM 1899 N N . GLY A 1 252 ? -21.867 -8.655 4.994 1.00 53.16 252 GLY A N 1
ATOM 1900 C CA . GLY A 1 252 ? -23.274 -9.008 4.785 1.00 53.16 252 GLY A CA 1
ATOM 1901 C C . GLY A 1 252 ? -24.251 -8.449 5.822 1.00 53.16 252 GLY A C 1
ATOM 1902 O O . GLY A 1 252 ? -25.441 -8.721 5.686 1.00 53.16 252 GLY A O 1
ATOM 1903 N N . THR A 1 253 ? -23.788 -7.664 6.799 1.00 56.09 253 THR A N 1
ATOM 1904 C CA . THR A 1 253 ? -24.666 -6.823 7.628 1.00 56.09 253 THR A CA 1
ATOM 1905 C C . THR A 1 253 ? -24.902 -5.472 6.946 1.00 56.09 253 THR A C 1
ATOM 1907 O O . THR A 1 253 ? -24.095 -5.033 6.120 1.00 56.09 253 THR A O 1
ATOM 1910 N N . ASP A 1 254 ? -26.030 -4.822 7.233 1.00 55.97 254 ASP A N 1
ATOM 1911 C CA . ASP A 1 254 ? -26.352 -3.483 6.708 1.00 55.97 254 ASP A CA 1
ATOM 1912 C C . ASP A 1 254 ? -25.480 -2.373 7.319 1.00 55.97 254 ASP A C 1
ATOM 1914 O O . ASP A 1 254 ? -25.346 -1.294 6.736 1.00 55.97 254 ASP A O 1
ATOM 1918 N N . GLY A 1 255 ? -24.800 -2.688 8.422 1.00 53.50 255 GLY A N 1
ATOM 1919 C CA . GLY A 1 255 ? -23.805 -1.835 9.051 1.00 53.50 255 GLY A CA 1
ATOM 1920 C C . GLY A 1 255 ? -24.406 -0.799 9.992 1.00 53.50 255 GLY A C 1
ATOM 1921 O O . GLY A 1 255 ? -23.710 0.154 10.343 1.00 53.50 255 GLY A O 1
ATOM 1922 N N . ASP A 1 256 ? -25.663 -0.965 10.403 1.00 54.31 256 ASP A N 1
ATOM 1923 C CA . ASP A 1 256 ? -26.172 -0.217 11.542 1.00 54.31 256 ASP A CA 1
ATOM 1924 C C . ASP A 1 256 ? -25.715 -0.860 12.866 1.00 54.31 256 ASP A C 1
ATOM 1926 O O . ASP A 1 256 ? -25.455 -2.063 12.979 1.00 54.31 256 ASP A O 1
ATOM 1930 N N . GLY A 1 257 ? -25.497 -0.031 13.890 1.00 49.38 257 GLY A N 1
ATOM 1931 C CA . GLY A 1 257 ? -25.122 -0.516 15.219 1.00 49.38 257 GLY A CA 1
ATOM 1932 C C . GLY A 1 257 ? -26.232 -1.292 15.931 1.00 49.38 257 GLY A C 1
ATOM 1933 O O . GLY A 1 257 ? -25.961 -1.918 16.958 1.00 49.38 257 GLY A O 1
ATOM 1934 N N . GLU A 1 258 ? -27.458 -1.267 15.405 1.00 54.25 258 GLU A N 1
ATOM 1935 C CA . GLU A 1 258 ? -28.651 -1.815 16.047 1.00 54.25 258 GLU A CA 1
ATOM 1936 C C . GLU A 1 258 ? -28.603 -3.352 16.065 1.00 54.25 258 GLU A C 1
ATOM 1938 O O . GLU A 1 258 ? -28.833 -3.972 17.110 1.00 54.25 258 GLU A O 1
ATOM 1943 N N . ASP A 1 259 ? -28.158 -3.969 14.968 1.00 52.69 259 ASP A N 1
ATOM 1944 C CA . ASP A 1 259 ? -27.964 -5.420 14.856 1.00 52.69 259 ASP A CA 1
ATOM 1945 C C . ASP A 1 259 ? -26.876 -5.973 15.797 1.00 52.69 259 ASP A C 1
ATOM 1947 O O . ASP A 1 259 ? -26.973 -7.101 16.298 1.00 52.69 259 ASP A O 1
ATOM 1951 N N . LEU A 1 260 ? -25.839 -5.186 16.096 1.00 52.25 260 LEU A N 1
ATOM 1952 C CA . LEU A 1 260 ? -24.746 -5.593 16.989 1.00 52.25 260 LEU A CA 1
ATOM 1953 C C . LEU A 1 260 ? -25.081 -5.394 18.473 1.00 52.25 260 LEU A C 1
ATOM 1955 O O . LEU A 1 260 ? -24.578 -6.138 19.322 1.00 52.25 260 LEU A O 1
ATOM 1959 N N . VAL A 1 261 ? -25.953 -4.433 18.790 1.00 50.44 261 VAL A N 1
ATOM 1960 C CA . VAL A 1 261 ? -26.493 -4.226 20.141 1.00 50.44 261 VAL A CA 1
ATOM 1961 C C . VAL A 1 261 ? -27.545 -5.289 20.465 1.00 50.44 261 VAL A C 1
ATOM 1963 O O . VAL A 1 261 ? -27.477 -5.899 21.533 1.00 50.44 261 VAL A O 1
ATOM 1966 N N . ASN A 1 262 ? -28.453 -5.593 19.532 1.00 48.44 262 ASN A N 1
ATOM 1967 C CA . ASN A 1 262 ? -29.517 -6.585 19.730 1.00 48.44 262 ASN A CA 1
ATOM 1968 C C . ASN A 1 262 ? -29.001 -8.035 19.812 1.00 48.44 262 ASN A C 1
ATOM 1970 O O . ASN A 1 262 ? -29.605 -8.863 20.494 1.00 48.44 262 ASN A O 1
ATOM 1974 N N . ASN A 1 263 ? -27.853 -8.338 19.193 1.00 44.00 263 ASN A N 1
ATOM 1975 C CA . ASN A 1 263 ? -27.188 -9.648 19.276 1.00 44.00 263 ASN A CA 1
ATOM 1976 C C . ASN A 1 263 ? -26.094 -9.726 20.367 1.00 44.00 263 ASN A C 1
ATOM 1978 O O . ASN A 1 263 ? -25.446 -10.764 20.556 1.00 44.00 263 ASN A O 1
ATOM 1982 N N . GLY A 1 264 ? -25.859 -8.638 21.105 1.00 42.84 264 GLY A N 1
ATOM 1983 C CA . GLY A 1 264 ? -24.856 -8.568 22.160 1.00 42.84 264 GLY A CA 1
ATOM 1984 C C . GLY A 1 264 ? -25.280 -9.315 23.426 1.00 42.84 264 GLY A C 1
ATOM 1985 O O . GLY A 1 264 ? -25.995 -8.768 24.261 1.00 42.84 264 GLY A O 1
ATOM 1986 N N . VAL A 1 265 ? -24.746 -10.527 23.646 1.00 40.84 265 VAL A N 1
ATOM 1987 C CA . VAL A 1 265 ? -24.738 -11.196 24.970 1.00 40.84 265 VAL A CA 1
ATOM 1988 C C . VAL A 1 265 ? -23.956 -10.316 25.955 1.00 40.84 265 VAL A C 1
ATOM 1990 O O . VAL A 1 265 ? -22.744 -10.464 26.099 1.00 40.84 265 VAL A O 1
ATOM 1993 N N . GLY A 1 266 ? -24.610 -9.323 26.552 1.00 35.84 266 GLY A N 1
ATOM 1994 C CA . GLY A 1 266 ? -23.947 -8.285 27.339 1.00 35.84 266 GLY A CA 1
ATOM 1995 C C . GLY A 1 266 ? -24.835 -7.092 27.675 1.00 35.84 266 GLY A C 1
ATOM 1996 O O . GLY A 1 266 ? -24.775 -6.639 28.814 1.00 35.84 266 GLY A O 1
ATOM 1997 N N . VAL A 1 267 ? -25.714 -6.652 26.761 1.00 42.34 267 VAL A N 1
ATOM 1998 C CA . VAL A 1 267 ? -26.749 -5.651 27.099 1.00 42.34 267 VAL A CA 1
ATOM 1999 C C . VAL A 1 267 ? -27.628 -6.202 28.227 1.00 42.34 267 VAL A C 1
ATOM 2001 O O . VAL A 1 267 ? -27.879 -5.511 29.209 1.00 42.34 267 VAL A O 1
ATOM 2004 N N . ASP A 1 268 ? -27.930 -7.501 28.177 1.00 44.31 268 ASP A N 1
ATOM 2005 C CA . ASP A 1 268 ? -28.592 -8.253 29.247 1.00 44.31 268 ASP A CA 1
ATOM 2006 C C . ASP A 1 268 ? -27.942 -8.066 30.633 1.00 44.31 268 ASP A C 1
ATOM 2008 O O . ASP A 1 268 ? -28.647 -7.946 31.627 1.00 44.31 268 ASP A O 1
ATOM 2012 N N . THR A 1 269 ? -26.614 -7.945 30.738 1.00 40.91 269 THR A N 1
ATOM 2013 C CA . THR A 1 269 ? -25.921 -7.809 32.041 1.00 40.91 269 THR A CA 1
ATOM 2014 C C . THR A 1 269 ? -26.086 -6.418 32.665 1.00 40.91 269 THR A C 1
ATOM 2016 O O . THR A 1 269 ? -26.034 -6.288 33.886 1.00 40.91 269 THR A O 1
ATOM 2019 N N . LEU A 1 270 ? -26.300 -5.377 31.851 1.00 48.00 270 LEU A N 1
ATOM 2020 C CA . LEU A 1 270 ? -26.729 -4.049 32.318 1.00 48.00 270 LEU A CA 1
ATOM 2021 C C . LEU A 1 270 ? -28.254 -3.977 32.519 1.00 48.00 270 LEU A C 1
ATOM 2023 O O . LEU A 1 270 ? -28.726 -3.160 33.307 1.00 48.00 270 LEU A O 1
ATOM 2027 N N . LEU A 1 271 ? -29.007 -4.844 31.831 1.00 43.03 271 LEU A N 1
ATOM 2028 C CA . LEU A 1 271 ? -30.472 -4.901 31.813 1.00 43.03 271 LEU A CA 1
ATOM 2029 C C . LEU A 1 271 ? -31.107 -5.850 32.844 1.00 43.03 271 LEU A C 1
ATOM 2031 O O . LEU A 1 271 ? -32.327 -5.806 33.000 1.00 43.03 271 LEU A O 1
ATOM 2035 N N . TYR A 1 272 ? -30.356 -6.695 33.561 1.00 39.84 272 TYR A N 1
ATOM 2036 C CA . TYR A 1 272 ? -30.936 -7.567 34.593 1.00 39.84 272 TYR A CA 1
ATOM 2037 C C . TYR A 1 272 ? -31.283 -6.790 35.876 1.00 39.84 272 TYR A C 1
ATOM 2039 O O . TYR A 1 272 ? -30.597 -6.842 36.896 1.00 39.84 272 TYR A O 1
ATOM 2047 N N . ALA A 1 273 ? -32.422 -6.098 35.803 1.00 29.33 273 ALA A N 1
ATOM 2048 C CA . ALA A 1 273 ? -33.336 -5.804 36.899 1.00 29.33 273 ALA A CA 1
ATOM 2049 C C . ALA A 1 273 ? -34.779 -5.753 36.345 1.00 29.33 273 ALA A C 1
ATOM 2051 O O . ALA A 1 273 ? -34.990 -5.286 35.228 1.00 29.33 273 ALA A O 1
ATOM 2052 N N . PRO A 1 274 ? -35.787 -6.275 37.062 1.00 31.98 274 PRO A N 1
ATOM 2053 C CA . PRO A 1 274 ? -37.048 -6.716 36.465 1.00 31.98 274 PRO A CA 1
ATOM 2054 C C . PRO A 1 274 ? -38.015 -5.566 36.129 1.00 31.98 274 PRO A C 1
ATOM 2056 O O . PRO A 1 274 ? -38.296 -4.761 37.007 1.00 31.98 274 PRO A O 1
ATOM 2059 N N . LEU A 1 275 ? -38.567 -5.604 34.900 1.00 30.08 275 LEU A N 1
ATOM 2060 C CA . LEU A 1 275 ? -39.920 -5.226 34.413 1.00 30.08 275 LEU A CA 1
ATOM 2061 C C . LEU A 1 275 ? -40.625 -3.927 34.939 1.00 30.08 275 LEU A C 1
ATOM 2063 O O . LEU A 1 275 ? -40.387 -3.438 36.039 1.00 30.08 275 LEU A O 1
ATOM 2067 N N . PRO A 1 276 ? -41.568 -3.354 34.154 1.00 32.41 276 PRO A N 1
ATOM 2068 C CA . PRO A 1 276 ? -41.691 -1.921 33.821 1.00 32.41 276 PRO A CA 1
ATOM 2069 C C . PRO A 1 276 ? -42.274 -0.993 34.903 1.00 32.41 276 PRO A C 1
ATOM 2071 O O . PRO A 1 276 ? -42.679 0.127 34.609 1.00 32.41 276 PRO A O 1
ATOM 2074 N N . THR A 1 277 ? -42.331 -1.422 36.160 1.00 39.03 277 THR A N 1
ATOM 2075 C CA . THR A 1 277 ? -42.829 -0.594 37.274 1.00 39.03 277 THR A CA 1
ATOM 2076 C C . THR A 1 277 ? -41.756 -0.262 38.307 1.00 39.03 277 THR A C 1
ATOM 2078 O O . THR A 1 277 ? -42.068 0.320 39.346 1.00 39.03 277 THR A O 1
ATOM 2081 N N . THR A 1 278 ? -40.499 -0.626 38.048 1.00 40.06 278 THR A N 1
ATOM 2082 C CA . THR A 1 278 ? -39.390 -0.439 38.988 1.00 40.06 278 THR A CA 1
ATOM 2083 C C . THR A 1 278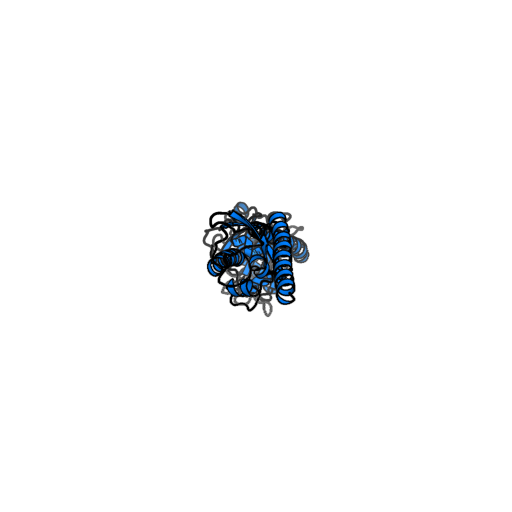 ? -38.246 0.284 38.277 1.00 40.06 278 THR A C 1
ATOM 2085 O O . THR A 1 278 ? -37.842 -0.183 37.215 1.00 40.06 278 THR A O 1
ATOM 2088 N N . PRO A 1 279 ? -37.722 1.408 38.813 1.00 40.00 279 PRO A N 1
ATOM 2089 C CA . PRO A 1 279 ? -36.569 2.085 38.216 1.00 40.00 279 PRO A CA 1
ATOM 2090 C C . PRO A 1 279 ? -35.407 1.102 38.072 1.00 40.00 279 PRO A C 1
ATOM 2092 O O . PRO A 1 279 ? -35.252 0.231 38.936 1.00 40.00 279 PRO A O 1
ATOM 2095 N N . MET A 1 280 ? -34.614 1.246 37.004 1.00 40.75 280 MET A N 1
ATOM 2096 C CA . MET A 1 280 ? -33.432 0.426 36.740 1.00 40.75 280 MET A CA 1
ATOM 2097 C C . MET A 1 280 ? -32.554 0.336 37.995 1.00 40.75 280 MET A C 1
ATOM 2099 O O . MET A 1 280 ? -31.814 1.248 38.359 1.00 40.75 280 MET A O 1
ATOM 2103 N N . ALA A 1 281 ? -32.661 -0.783 38.700 1.00 43.09 281 ALA A N 1
ATOM 2104 C CA . ALA A 1 281 ? -31.844 -1.070 39.857 1.00 43.09 281 ALA A CA 1
ATOM 2105 C C . ALA A 1 281 ? -30.814 -2.086 39.404 1.00 43.09 281 ALA A C 1
ATOM 2107 O O . ALA A 1 281 ? -31.072 -3.276 39.544 1.00 43.09 281 ALA A O 1
ATOM 2108 N N . VAL A 1 282 ? -29.657 -1.651 38.884 1.00 44.16 282 VAL A N 1
ATOM 2109 C CA . VAL A 1 282 ? -28.534 -2.587 38.748 1.00 44.16 282 VAL A CA 1
ATOM 2110 C C . VAL A 1 282 ? -28.159 -2.974 40.171 1.00 44.16 282 VAL A C 1
ATOM 2112 O O . VAL A 1 282 ? -27.480 -2.248 40.898 1.00 44.16 282 VAL A O 1
ATOM 2115 N N . ALA A 1 283 ? -28.738 -4.098 40.589 1.00 43.44 283 ALA A N 1
ATOM 2116 C CA . ALA A 1 283 ? -28.548 -4.738 41.863 1.00 43.44 283 ALA A CA 1
ATOM 2117 C C . ALA A 1 283 ? -28.734 -3.868 43.111 1.00 43.44 283 ALA A C 1
ATOM 2119 O O . ALA A 1 283 ? -27.791 -3.510 43.821 1.00 43.44 283 ALA A O 1
ATOM 2120 N N . GLY A 1 284 ? -29.988 -3.548 43.418 1.00 42.72 284 GLY A N 1
ATOM 2121 C CA . GLY A 1 284 ? -30.379 -2.977 44.712 1.00 42.72 284 GLY A CA 1
ATOM 2122 C C . GLY A 1 284 ? -29.859 -1.561 45.001 1.00 42.72 284 GLY A C 1
ATOM 2123 O O . GLY A 1 284 ? -30.382 -0.899 45.897 1.00 42.72 284 GLY A O 1
ATOM 2124 N N . LYS A 1 285 ? -28.894 -1.049 44.230 1.00 40.59 285 LYS A N 1
ATOM 2125 C CA . LYS A 1 285 ? -28.575 0.369 44.138 1.00 40.59 285 LYS A CA 1
ATOM 2126 C C . LYS A 1 285 ? -29.579 1.007 43.193 1.00 40.59 285 LYS A C 1
ATOM 2128 O O . LYS A 1 285 ? -29.613 0.702 42.005 1.00 40.59 285 LYS A O 1
ATOM 2133 N N . ARG A 1 286 ? -30.376 1.934 43.727 1.00 45.34 286 ARG A N 1
ATOM 2134 C CA . ARG A 1 286 ? -30.980 2.966 42.887 1.00 45.34 286 ARG A CA 1
ATOM 2135 C C . ARG A 1 286 ? -29.825 3.780 42.325 1.00 45.34 286 ARG A C 1
ATOM 2137 O O . ARG A 1 286 ? -29.142 4.461 43.092 1.00 45.34 286 ARG A O 1
ATOM 2144 N N . PHE A 1 287 ? -29.588 3.677 41.023 1.00 44.97 287 PHE A N 1
ATOM 2145 C CA . PHE A 1 287 ? -28.865 4.732 40.334 1.00 44.97 287 PHE A CA 1
ATOM 2146 C C . PHE A 1 287 ? -29.763 5.946 40.493 1.00 44.97 287 PHE A C 1
ATOM 2148 O O . PHE A 1 287 ? -30.928 5.928 40.120 1.00 44.97 287 PHE A O 1
ATOM 2155 N N . THR A 1 288 ? -29.296 6.941 41.234 1.00 45.56 288 THR A N 1
ATOM 2156 C CA . THR A 1 288 ? -29.970 8.231 41.188 1.00 45.56 288 THR A CA 1
ATOM 2157 C C . THR A 1 288 ? -29.667 8.829 39.812 1.00 45.56 288 THR A C 1
ATOM 2159 O O . THR A 1 288 ? -28.550 8.594 39.333 1.00 45.56 288 THR A O 1
ATOM 2162 N N . PRO A 1 289 ? -30.563 9.632 39.212 1.00 45.47 289 PRO A N 1
ATOM 2163 C CA . PRO A 1 289 ? -30.406 10.221 37.869 1.00 45.47 289 PRO A CA 1
ATOM 2164 C C . PRO A 1 289 ? -29.168 11.130 37.642 1.00 45.47 289 PRO A C 1
ATOM 2166 O O . PRO A 1 289 ? -29.130 11.929 36.714 1.00 45.47 289 PRO A O 1
ATOM 2169 N N . GLN A 1 290 ? -28.131 11.053 38.482 1.00 51.19 290 GLN A N 1
ATOM 2170 C CA . GLN A 1 290 ? -26.870 11.793 38.389 1.00 51.19 290 GLN A CA 1
ATOM 2171 C C . GLN A 1 290 ? -25.605 10.944 38.655 1.00 51.19 290 GLN A C 1
ATOM 2173 O O . GLN A 1 290 ? -24.503 11.496 38.700 1.00 51.19 290 GLN A O 1
ATOM 2178 N N . THR A 1 291 ? -25.705 9.624 38.864 1.00 60.34 291 THR A N 1
ATOM 2179 C CA . THR A 1 291 ? -24.514 8.798 39.148 1.00 60.34 291 THR A CA 1
ATOM 2180 C C . THR A 1 291 ? -23.752 8.487 37.859 1.00 60.34 291 THR A C 1
ATOM 2182 O O . THR A 1 291 ? -24.205 7.694 37.039 1.00 60.34 291 THR A O 1
ATOM 2185 N N . LYS A 1 292 ? -22.580 9.108 37.677 1.00 68.56 292 LYS A N 1
ATOM 2186 C CA . LYS A 1 292 ? -21.635 8.718 36.622 1.00 68.56 292 LYS A CA 1
ATOM 2187 C C . LYS A 1 292 ? -21.038 7.359 36.970 1.00 68.56 292 LYS A C 1
ATOM 2189 O O . LYS A 1 292 ? -20.388 7.238 38.009 1.00 68.56 292 LYS A O 1
ATOM 2194 N N . SER A 1 293 ? -21.206 6.385 36.085 1.00 71.25 293 SER A N 1
ATOM 2195 C CA . SER A 1 293 ? -20.560 5.078 36.198 1.00 71.25 293 SER A CA 1
ATOM 2196 C C . SER A 1 293 ? -19.618 4.853 35.027 1.00 71.25 293 SER A C 1
ATOM 2198 O O . SER A 1 293 ? -19.840 5.335 33.914 1.00 71.25 293 SER A O 1
ATOM 2200 N N . THR A 1 294 ? -18.533 4.132 35.294 1.00 75.38 294 THR A N 1
ATOM 2201 C CA . THR A 1 294 ? -17.619 3.695 34.241 1.00 75.38 294 THR A CA 1
ATOM 2202 C C . THR A 1 294 ? -18.187 2.423 33.634 1.00 75.38 294 THR A C 1
ATOM 2204 O O . THR A 1 294 ? -18.203 1.377 34.284 1.00 75.38 294 THR A O 1
ATOM 2207 N N . VAL A 1 295 ? -18.635 2.520 32.387 1.00 75.69 295 VAL A N 1
ATOM 2208 C CA . VAL A 1 295 ? -19.044 1.367 31.589 1.00 75.69 295 VAL A CA 1
ATOM 2209 C C . VAL A 1 295 ? -17.870 0.928 30.731 1.00 75.69 295 VAL A C 1
ATOM 2211 O O . VAL A 1 295 ? -17.128 1.746 30.181 1.00 75.69 295 VAL A O 1
ATOM 2214 N N . TYR A 1 296 ? -17.690 -0.379 30.661 1.00 74.75 296 TYR A N 1
ATOM 2215 C CA . TYR A 1 296 ? -16.672 -1.066 29.890 1.00 74.75 296 TYR A CA 1
ATOM 2216 C C . TYR A 1 296 ? -17.341 -1.726 28.691 1.00 74.75 296 TYR A C 1
ATOM 2218 O O . TYR A 1 296 ? -18.453 -2.231 28.821 1.00 74.75 296 TYR A O 1
ATOM 2226 N N . ALA A 1 297 ? -16.663 -1.713 27.551 1.00 76.69 297 ALA A N 1
ATOM 2227 C CA . ALA A 1 297 ? -17.058 -2.384 26.327 1.00 76.69 297 ALA A CA 1
ATOM 2228 C C . ALA A 1 297 ? -16.009 -3.451 25.990 1.00 76.69 297 ALA A C 1
ATOM 2230 O O . ALA A 1 297 ? -14.899 -3.147 25.543 1.00 76.69 297 ALA A O 1
ATOM 2231 N N . ASP A 1 298 ? -16.367 -4.712 26.204 1.00 73.69 298 ASP A N 1
ATOM 2232 C CA . ASP A 1 298 ? -15.580 -5.857 25.767 1.00 73.69 298 ASP A CA 1
ATOM 2233 C C . ASP A 1 298 ? -15.908 -6.157 24.303 1.00 73.69 298 ASP A C 1
ATOM 2235 O O . ASP A 1 298 ? -16.997 -6.631 23.975 1.00 73.69 298 ASP A O 1
ATOM 2239 N N . LEU A 1 299 ? -14.953 -5.877 23.417 1.00 72.06 299 LEU A N 1
ATOM 2240 C CA . LEU A 1 299 ? -15.074 -6.111 21.979 1.00 72.06 299 LEU A CA 1
ATOM 2241 C C . LEU A 1 299 ? -14.575 -7.520 21.636 1.00 72.06 299 LEU A C 1
ATOM 2243 O O . LEU A 1 299 ? -13.406 -7.847 21.849 1.00 72.06 299 LEU A O 1
ATOM 2247 N N . VAL A 1 300 ? -15.446 -8.350 21.068 1.00 72.19 300 VAL A N 1
ATOM 2248 C CA . VAL A 1 300 ? -15.080 -9.633 20.464 1.00 72.19 300 VAL A CA 1
ATOM 2249 C C . VAL A 1 300 ? -14.809 -9.392 18.988 1.00 72.19 300 VAL A C 1
ATOM 2251 O O . VAL A 1 300 ? -15.698 -8.978 18.244 1.00 72.19 300 VAL A O 1
ATOM 2254 N N . LEU A 1 301 ? -13.581 -9.667 18.560 1.00 72.44 301 LEU A N 1
ATOM 2255 C CA . LEU A 1 301 ? -13.157 -9.449 17.182 1.00 72.44 301 LEU A CA 1
ATOM 2256 C C . LEU A 1 301 ? -13.353 -10.719 16.342 1.00 72.44 301 LEU A C 1
ATOM 2258 O O . LEU A 1 301 ? -13.059 -11.830 16.787 1.00 72.44 301 LEU A O 1
ATOM 2262 N N . GLY A 1 302 ? -13.859 -10.543 15.124 1.00 65.75 302 GLY A N 1
ATOM 2263 C CA . GLY A 1 302 ? -13.858 -11.535 14.051 1.00 65.75 302 GLY A CA 1
ATOM 2264 C C . GLY A 1 302 ? -12.796 -11.202 13.005 1.00 65.75 302 GLY A C 1
ATOM 2265 O O . GLY A 1 302 ? -12.214 -10.122 13.037 1.00 65.75 302 GLY A O 1
ATOM 2266 N N . HIS A 1 303 ? -12.531 -12.129 12.082 1.00 64.81 303 HIS A N 1
ATOM 2267 C CA . HIS A 1 303 ? -11.643 -11.912 10.938 1.00 64.81 303 HIS A CA 1
ATOM 2268 C C . HIS A 1 303 ? -12.320 -12.392 9.650 1.00 64.81 303 HIS A C 1
ATOM 2270 O O . HIS A 1 303 ? -12.947 -13.451 9.631 1.00 64.81 303 HIS A O 1
ATOM 2276 N N . THR A 1 304 ? -12.180 -11.629 8.570 1.00 63.09 304 THR A N 1
ATOM 2277 C CA . THR A 1 304 ? -12.555 -12.032 7.215 1.00 63.09 304 THR A CA 1
ATOM 2278 C C . THR A 1 304 ? -11.544 -13.037 6.657 1.00 63.09 304 THR A C 1
ATOM 2280 O O . THR A 1 304 ? -10.423 -13.168 7.156 1.00 63.09 304 THR A O 1
ATOM 2283 N N . ALA A 1 305 ? -11.897 -13.702 5.553 1.00 56.31 305 ALA A N 1
ATOM 2284 C CA . ALA A 1 305 ? -10.962 -14.553 4.811 1.00 56.31 305 ALA A CA 1
ATOM 2285 C C . ALA A 1 305 ? -9.728 -13.780 4.294 1.00 56.31 305 ALA A C 1
ATOM 2287 O O . ALA A 1 305 ? -8.657 -14.361 4.141 1.00 56.31 305 ALA A O 1
ATOM 2288 N N . SER A 1 306 ? -9.863 -12.466 4.074 1.00 52.19 306 SER A N 1
ATOM 2289 C CA . SER A 1 306 ? -8.768 -11.558 3.708 1.00 52.19 306 SER A CA 1
ATOM 2290 C C . SER A 1 306 ? -7.912 -11.103 4.898 1.00 52.19 306 SER A C 1
ATOM 2292 O O . SER A 1 306 ? -6.949 -10.358 4.722 1.00 52.19 306 SER A O 1
ATOM 2294 N N . GLY A 1 307 ? -8.230 -11.557 6.114 1.00 54.38 307 GLY A N 1
ATOM 2295 C CA . GLY A 1 307 ? -7.501 -11.217 7.334 1.00 54.38 307 GLY A CA 1
ATOM 2296 C C . GLY A 1 307 ? -7.841 -9.839 7.903 1.00 54.38 307 GLY A C 1
ATOM 2297 O O . GLY A 1 307 ? -7.190 -9.416 8.859 1.00 54.38 307 GLY A O 1
ATOM 2298 N N . ARG A 1 308 ? -8.853 -9.147 7.360 1.00 61.78 308 ARG A N 1
ATOM 2299 C CA . ARG A 1 308 ? -9.398 -7.922 7.959 1.00 61.78 308 ARG A CA 1
ATOM 2300 C C . ARG A 1 308 ? -10.165 -8.310 9.206 1.00 61.78 308 ARG A C 1
ATOM 2302 O O . ARG A 1 308 ? -10.974 -9.229 9.161 1.00 61.78 308 ARG A O 1
ATOM 2309 N N . TRP A 1 309 ? -9.912 -7.642 10.315 1.00 68.12 309 TRP A N 1
ATOM 2310 C CA . TRP A 1 309 ? -10.712 -7.866 11.506 1.00 68.12 309 TRP A CA 1
ATOM 2311 C C . TRP A 1 309 ? -11.994 -7.023 11.440 1.00 68.12 309 TRP A C 1
ATOM 2313 O O . TRP A 1 309 ? -12.061 -6.034 10.711 1.00 68.12 309 TRP A O 1
ATOM 2323 N N . PHE A 1 310 ? -13.013 -7.430 12.184 1.00 65.94 310 PHE A N 1
ATOM 2324 C CA . PHE A 1 310 ? -14.253 -6.677 12.377 1.00 65.94 310 PHE A CA 1
ATOM 2325 C C . PHE A 1 310 ? -14.749 -6.876 13.811 1.00 65.94 310 PHE A C 1
ATOM 2327 O O . PHE A 1 310 ? -14.350 -7.835 14.480 1.00 65.94 310 PHE A O 1
ATOM 2334 N N . VAL A 1 311 ? -15.604 -5.983 14.309 1.00 67.12 311 VAL A N 1
ATOM 2335 C CA . VAL A 1 311 ? -16.252 -6.183 15.613 1.00 67.12 311 VAL A CA 1
ATOM 2336 C C . VAL A 1 311 ? -17.409 -7.158 15.423 1.00 67.12 311 VAL A C 1
ATOM 2338 O O . VAL A 1 311 ? -18.392 -6.840 14.768 1.00 67.12 311 VAL A O 1
ATOM 2341 N N . LYS A 1 312 ? -17.279 -8.365 15.978 1.00 66.06 312 LYS A N 1
ATOM 2342 C CA . LYS A 1 312 ? -18.302 -9.417 15.895 1.00 66.06 312 LYS A CA 1
ATOM 2343 C C . LYS A 1 312 ? -19.358 -9.277 16.988 1.00 66.06 312 LYS A C 1
ATOM 2345 O O . LYS A 1 312 ? -20.511 -9.641 16.806 1.00 66.06 312 LYS A O 1
ATOM 2350 N N . GLN A 1 313 ? -18.937 -8.840 18.169 1.00 66.56 313 GLN A N 1
ATOM 2351 C CA . GLN A 1 313 ? -19.814 -8.679 19.320 1.00 66.56 313 GLN A CA 1
ATOM 2352 C C . GLN A 1 313 ? -19.229 -7.616 20.241 1.00 66.56 313 GLN A C 1
ATOM 2354 O O . GLN A 1 313 ? -18.010 -7.533 20.391 1.00 66.56 313 GLN A O 1
ATOM 2359 N N . VAL A 1 314 ? -20.087 -6.877 20.933 1.00 64.06 314 VAL A N 1
ATOM 2360 C CA . VAL A 1 314 ? -19.685 -6.042 22.065 1.00 64.06 314 VAL A CA 1
ATOM 2361 C C . VAL A 1 314 ? -20.470 -6.442 23.299 1.00 64.06 314 VAL A C 1
ATOM 2363 O O . VAL A 1 314 ? -21.652 -6.780 23.222 1.00 64.06 314 VAL A O 1
ATOM 2366 N N . ARG A 1 315 ? -19.804 -6.428 24.452 1.00 69.56 315 ARG A N 1
ATOM 2367 C CA . ARG A 1 315 ? -20.441 -6.649 25.749 1.00 69.56 315 ARG A CA 1
ATOM 2368 C C . ARG A 1 315 ? -20.196 -5.450 26.631 1.00 69.56 315 ARG A C 1
ATOM 2370 O O . ARG A 1 315 ? -19.049 -5.116 26.908 1.00 69.56 315 ARG A O 1
ATOM 2377 N N . PHE A 1 316 ? -21.273 -4.834 27.091 1.00 72.00 316 PHE A N 1
ATOM 2378 C CA . PHE A 1 316 ? -21.175 -3.749 28.046 1.00 72.00 316 PHE A CA 1
ATOM 2379 C C . PHE A 1 316 ? -21.276 -4.278 29.474 1.00 72.00 316 PHE A C 1
ATOM 2381 O O . PHE A 1 316 ? -22.118 -5.124 29.774 1.00 72.00 316 PHE A O 1
ATOM 2388 N N . HIS A 1 317 ? -20.423 -3.786 30.366 1.00 67.44 317 HIS A N 1
ATOM 2389 C CA . HIS A 1 317 ? -20.490 -4.124 31.784 1.00 67.44 317 HIS A CA 1
ATOM 2390 C C . HIS A 1 317 ? -20.032 -2.955 32.661 1.00 67.44 317 HIS A C 1
ATOM 2392 O O . HIS A 1 317 ? -19.317 -2.057 32.219 1.00 67.44 317 HIS A O 1
ATOM 2398 N N . LEU A 1 318 ? -20.459 -2.952 33.924 1.00 70.50 318 LEU A N 1
ATOM 2399 C CA . LEU A 1 318 ? -19.956 -2.003 34.919 1.00 70.50 318 LEU A CA 1
ATOM 2400 C C . LEU A 1 318 ? -18.532 -2.371 35.344 1.00 70.50 318 LEU A C 1
ATOM 2402 O O . LEU A 1 318 ? -18.039 -3.465 35.050 1.00 70.50 318 LEU A O 1
ATOM 2406 N N . ASN A 1 319 ? -17.870 -1.478 36.081 1.00 67.75 319 ASN A N 1
ATOM 2407 C CA . ASN A 1 319 ? -16.558 -1.799 36.632 1.00 67.75 319 ASN A CA 1
ATOM 2408 C C . ASN A 1 319 ? -16.625 -3.072 37.505 1.00 67.75 319 ASN A C 1
ATOM 2410 O O . ASN A 1 319 ? -17.659 -3.315 38.124 1.00 67.75 319 ASN A O 1
ATOM 2414 N N . PRO A 1 320 ? -15.548 -3.873 37.628 1.00 65.56 320 PRO A N 1
ATOM 2415 C CA . PRO A 1 320 ? -15.599 -5.151 38.347 1.00 65.56 320 PRO A CA 1
ATOM 2416 C C . PRO A 1 320 ? -16.093 -5.058 39.800 1.00 65.56 320 PRO A C 1
ATOM 2418 O O . PRO A 1 320 ? -16.741 -5.975 40.296 1.00 65.56 320 PRO A O 1
ATOM 2421 N N . VAL A 1 321 ? -15.818 -3.948 40.491 1.00 66.31 321 VAL A N 1
ATOM 2422 C CA . VAL A 1 321 ? -16.321 -3.679 41.845 1.00 66.31 321 VAL A CA 1
ATOM 2423 C C . VAL A 1 321 ? -17.818 -3.378 41.818 1.00 66.31 321 VAL A C 1
ATOM 2425 O O . VAL A 1 321 ? -18.549 -3.918 42.641 1.00 66.31 321 VAL A O 1
ATOM 2428 N N . GLU A 1 322 ? -18.288 -2.550 40.886 1.00 64.12 322 GLU A N 1
ATOM 2429 C CA . GLU A 1 322 ? -19.715 -2.269 40.682 1.00 64.12 322 GLU A CA 1
ATOM 2430 C C . GLU A 1 322 ? -20.473 -3.528 40.245 1.00 64.12 322 GLU A C 1
ATOM 2432 O O . GLU A 1 322 ? -21.544 -3.804 40.772 1.00 64.12 322 GLU A O 1
ATOM 2437 N N . GLN A 1 323 ? -19.888 -4.347 39.371 1.00 62.62 323 GLN A N 1
ATOM 2438 C CA . GLN A 1 323 ? -20.441 -5.621 38.920 1.00 62.62 323 GLN A CA 1
ATOM 2439 C C . GLN A 1 323 ? -20.495 -6.651 40.058 1.00 62.62 323 GLN A C 1
ATOM 2441 O O . GLN A 1 323 ? -21.506 -7.322 40.235 1.00 62.62 323 GLN A O 1
ATOM 2446 N N . ALA A 1 324 ? -19.454 -6.750 40.889 1.00 63.69 324 ALA A N 1
ATOM 2447 C CA . ALA A 1 324 ? -19.459 -7.630 42.059 1.00 63.69 324 ALA A CA 1
ATOM 2448 C C . ALA A 1 324 ? -20.436 -7.151 43.145 1.00 63.69 324 ALA A C 1
ATOM 2450 O O . ALA A 1 324 ? -21.141 -7.962 43.750 1.00 63.69 324 ALA A O 1
ATOM 2451 N N . GLN A 1 325 ? -20.506 -5.834 43.385 1.00 64.50 325 GLN A N 1
ATOM 2452 C CA . GLN A 1 325 ? -21.550 -5.230 44.219 1.00 64.50 325 GLN A CA 1
ATOM 2453 C C . GLN A 1 325 ? -22.926 -5.579 43.668 1.00 64.50 325 GLN A C 1
ATOM 2455 O O . GLN A 1 325 ? -23.836 -5.855 44.452 1.00 64.50 325 GLN A O 1
ATOM 2460 N N . ALA A 1 326 ? -23.041 -5.620 42.340 1.00 59.78 326 ALA A N 1
ATOM 2461 C CA . ALA A 1 326 ? -24.296 -5.896 41.709 1.00 59.78 326 ALA A CA 1
ATOM 2462 C C . ALA A 1 326 ? -24.757 -7.352 41.911 1.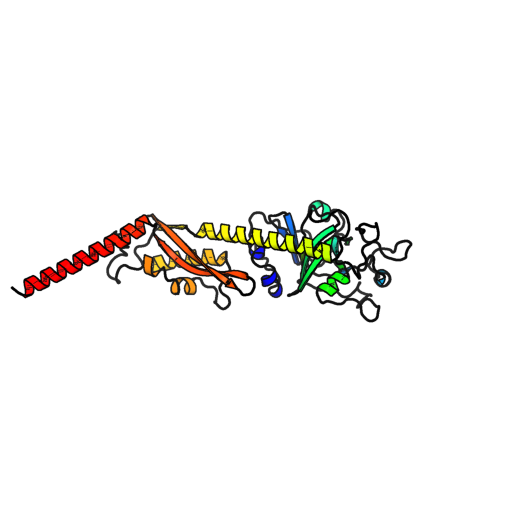00 59.78 326 ALA A C 1
ATOM 2464 O O . ALA A 1 326 ? -25.795 -7.632 42.510 1.00 59.78 326 ALA A O 1
ATOM 2465 N N . VAL A 1 327 ? -23.913 -8.310 41.549 1.00 60.94 327 VAL A N 1
ATOM 2466 C CA . VAL A 1 327 ? -24.197 -9.736 41.776 1.00 60.94 327 VAL A CA 1
ATOM 2467 C C . VAL A 1 327 ? -24.543 -10.017 43.247 1.00 60.94 327 VAL A C 1
ATOM 2469 O O . VAL A 1 327 ? -25.448 -10.795 43.552 1.00 60.94 327 VAL A O 1
ATOM 2472 N N . LYS A 1 328 ? -23.864 -9.344 44.188 1.00 68.81 328 LYS A N 1
ATOM 2473 C CA . LYS A 1 328 ? -24.144 -9.492 45.620 1.00 68.81 328 LYS A CA 1
ATOM 2474 C C . LYS A 1 328 ? -25.541 -9.001 46.007 1.00 68.81 328 LYS A C 1
ATOM 2476 O O . LYS A 1 328 ? -26.245 -9.707 46.726 1.00 68.81 328 LYS A O 1
ATOM 2481 N N . ALA A 1 329 ? -25.944 -7.808 45.579 1.00 63.06 329 ALA A N 1
ATOM 2482 C CA . ALA A 1 329 ? -27.224 -7.261 46.014 1.00 63.06 329 ALA A CA 1
ATOM 2483 C C . ALA A 1 329 ? -28.422 -7.968 45.355 1.00 63.06 329 ALA A C 1
ATOM 2485 O O . ALA A 1 329 ? -29.483 -8.052 45.970 1.00 63.06 329 ALA A O 1
ATOM 2486 N N . GLU A 1 330 ? -28.254 -8.532 44.154 1.00 60.88 330 GLU A N 1
ATOM 2487 C CA . GLU A 1 330 ? -29.249 -9.424 43.546 1.00 60.88 330 GLU A CA 1
ATOM 2488 C C . GLU A 1 330 ? -29.456 -10.688 44.396 1.00 60.88 330 GLU A C 1
ATOM 2490 O O . GLU A 1 330 ? -30.591 -11.038 44.736 1.00 60.88 330 GLU A O 1
ATOM 2495 N N . ALA A 1 331 ? -28.363 -11.327 44.828 1.00 66.12 331 ALA A N 1
ATOM 2496 C CA . ALA A 1 331 ? -28.426 -12.478 45.726 1.00 66.12 331 ALA A CA 1
ATOM 2497 C C . ALA A 1 331 ? -29.105 -12.131 47.066 1.00 66.12 331 ALA A C 1
ATOM 2499 O O . ALA A 1 331 ? -29.906 -12.917 47.585 1.00 66.12 331 ALA A O 1
ATOM 2500 N N . ASP A 1 332 ? -28.830 -10.941 47.611 1.00 69.62 332 ASP A N 1
ATOM 2501 C CA . ASP A 1 332 ? -29.460 -10.451 48.840 1.00 69.62 332 ASP A CA 1
ATOM 2502 C C . ASP A 1 332 ? -30.968 -10.185 48.651 1.00 69.62 332 ASP A C 1
ATOM 2504 O O . ASP A 1 332 ? -31.772 -10.568 49.509 1.00 69.62 332 ASP A O 1
ATOM 2508 N N . ALA A 1 333 ? -31.380 -9.603 47.519 1.00 69.38 333 ALA A N 1
ATOM 2509 C CA . ALA A 1 333 ? -32.785 -9.357 47.187 1.00 69.38 333 ALA A CA 1
ATOM 2510 C C . ALA A 1 333 ? -33.573 -10.664 46.986 1.00 69.38 333 ALA A C 1
ATOM 2512 O O . ALA A 1 333 ? -34.649 -10.832 47.566 1.00 69.38 333 ALA A O 1
ATOM 2513 N N . ALA A 1 334 ? -33.014 -11.628 46.249 1.00 69.25 334 ALA A N 1
ATOM 2514 C CA . ALA A 1 334 ? -33.616 -12.949 46.062 1.00 69.25 334 ALA A CA 1
ATOM 2515 C C . ALA A 1 334 ? -33.793 -13.688 47.400 1.00 69.25 334 ALA A C 1
ATOM 2517 O O . ALA A 1 334 ? -34.823 -14.319 47.657 1.00 69.25 334 ALA A O 1
ATOM 2518 N N . LYS A 1 335 ? -32.812 -13.563 48.303 1.00 79.88 335 LYS A N 1
ATOM 2519 C CA . LYS A 1 335 ? -32.892 -14.119 49.658 1.00 79.88 335 LYS A CA 1
ATOM 2520 C C . LYS A 1 335 ? -33.978 -13.439 50.499 1.00 79.88 335 LYS A C 1
ATOM 2522 O O . LYS A 1 335 ? -34.654 -14.119 51.276 1.00 79.88 335 LYS A O 1
ATOM 2527 N N . ALA A 1 336 ? -34.156 -12.124 50.359 1.00 76.69 336 ALA A N 1
ATOM 2528 C CA . ALA A 1 336 ? -35.203 -11.373 51.049 1.00 76.69 336 ALA A CA 1
ATOM 2529 C C . ALA A 1 336 ? -36.612 -11.765 50.568 1.00 76.69 336 ALA A C 1
ATOM 2531 O O . ALA A 1 336 ? -37.476 -12.032 51.406 1.00 76.69 336 ALA A O 1
ATOM 2532 N N . ASP A 1 337 ? -36.825 -11.882 49.254 1.00 81.06 337 ASP A N 1
ATOM 2533 C CA . ASP A 1 337 ? -38.095 -12.336 48.669 1.00 81.06 337 ASP A CA 1
ATOM 2534 C C . ASP A 1 337 ? -38.434 -13.772 49.100 1.00 81.06 337 ASP A C 1
ATOM 2536 O O . ASP A 1 337 ? -39.529 -14.044 49.597 1.00 81.06 337 ASP A O 1
ATOM 2540 N N . LEU A 1 338 ? -37.462 -14.691 49.041 1.00 86.50 338 LEU A N 1
ATOM 2541 C CA . LEU A 1 338 ? -37.650 -16.058 49.531 1.00 86.50 338 LEU A CA 1
ATOM 2542 C C . LEU A 1 338 ? -38.070 -16.077 51.009 1.00 86.50 338 LEU A C 1
ATOM 2544 O O . LEU A 1 338 ? -38.979 -16.817 51.391 1.00 86.50 338 LEU A O 1
ATOM 2548 N N . ARG A 1 339 ? -37.441 -15.243 51.847 1.00 89.94 339 ARG A N 1
ATOM 2549 C CA . ARG A 1 339 ? -37.794 -15.118 53.267 1.00 89.94 339 ARG A CA 1
ATOM 2550 C C . ARG A 1 339 ? -39.216 -14.585 53.457 1.00 89.94 339 ARG A C 1
ATOM 2552 O O . ARG A 1 339 ? -39.927 -15.099 54.321 1.00 89.94 339 ARG A O 1
ATOM 2559 N N . ALA A 1 340 ? -39.638 -13.602 52.663 1.00 87.88 340 ALA A N 1
ATOM 2560 C CA . ALA A 1 340 ? -40.997 -13.066 52.696 1.00 87.88 340 ALA A CA 1
ATOM 2561 C C . ALA A 1 340 ? -42.037 -14.139 52.325 1.00 87.88 340 ALA A C 1
ATOM 2563 O O . ALA A 1 340 ? -42.980 -14.366 53.085 1.00 87.88 340 ALA A O 1
ATOM 2564 N N . ARG A 1 341 ? -41.804 -14.893 51.242 1.00 87.69 341 ARG A N 1
ATOM 2565 C CA . ARG A 1 341 ? -42.680 -16.000 50.811 1.00 87.69 341 ARG A CA 1
ATOM 2566 C C . ARG A 1 341 ? -42.774 -17.123 51.846 1.00 87.69 341 ARG A C 1
ATOM 2568 O O . ARG A 1 341 ? -43.837 -17.715 52.036 1.00 87.69 341 ARG A O 1
ATOM 2575 N N . LEU A 1 342 ? -41.670 -17.437 52.529 1.00 89.19 342 LEU A N 1
ATOM 2576 C CA . LEU A 1 342 ? -41.663 -18.425 53.613 1.00 89.19 342 LEU A CA 1
ATOM 2577 C C . LEU A 1 342 ? -42.475 -17.950 54.828 1.00 89.19 342 LEU A C 1
ATOM 2579 O O . LEU A 1 342 ? -43.198 -18.751 55.419 1.00 89.19 342 LEU A O 1
ATOM 2583 N N . LEU A 1 343 ? -42.398 -16.661 55.174 1.00 90.94 343 LEU A N 1
ATOM 2584 C CA . LEU A 1 343 ? -43.191 -16.064 56.253 1.00 90.94 343 LEU A CA 1
ATOM 2585 C C . LEU A 1 343 ? -44.692 -16.052 55.934 1.00 90.94 343 LEU A C 1
ATOM 2587 O O . LEU A 1 343 ? -45.492 -16.392 56.804 1.00 90.94 343 LEU A O 1
ATOM 2591 N N . GLU A 1 344 ? -45.086 -15.724 54.702 1.00 90.94 344 GLU A N 1
ATOM 2592 C CA . GLU A 1 344 ? -46.490 -15.817 54.277 1.00 90.94 344 GLU A CA 1
ATOM 2593 C C . GLU A 1 344 ? -47.016 -17.253 54.339 1.00 90.94 344 GLU A C 1
ATOM 2595 O O . GLU A 1 344 ? -48.086 -17.494 54.898 1.00 90.94 344 GLU A O 1
ATOM 2600 N N . ARG A 1 345 ? -46.243 -18.234 53.851 1.00 90.81 345 ARG A N 1
ATOM 2601 C CA . ARG A 1 345 ? -46.619 -19.655 53.945 1.00 90.81 345 ARG A CA 1
ATOM 2602 C C . ARG A 1 345 ? -46.751 -20.143 55.385 1.00 90.81 345 ARG A C 1
ATOM 2604 O O . ARG A 1 345 ? -47.592 -20.997 55.649 1.00 90.81 345 ARG A O 1
ATOM 2611 N N . ALA A 1 346 ? -45.923 -19.640 56.299 1.00 86.12 346 ALA A N 1
ATOM 2612 C CA . ALA A 1 346 ? -46.022 -19.974 57.716 1.00 86.12 346 ALA A CA 1
ATOM 2613 C C . ALA A 1 346 ? -47.298 -19.395 58.345 1.00 86.12 346 ALA A C 1
ATOM 2615 O O . ALA A 1 346 ? -47.971 -20.099 59.091 1.00 86.12 346 ALA A O 1
ATOM 2616 N N . ARG A 1 347 ? -47.665 -18.153 57.996 1.00 89.06 347 ARG A N 1
ATOM 2617 C CA . ARG A 1 347 ? -48.912 -17.514 58.452 1.00 89.06 347 ARG A CA 1
ATOM 2618 C C . ARG A 1 347 ? -50.161 -18.196 57.898 1.00 89.06 347 ARG A C 1
ATOM 2620 O O . ARG A 1 347 ? -51.122 -18.348 58.628 1.00 89.06 347 ARG A O 1
ATOM 2627 N N . ALA A 1 348 ? -50.134 -18.654 56.648 1.00 85.00 348 ALA A N 1
ATOM 2628 C CA . ALA A 1 348 ? -51.261 -19.360 56.030 1.00 85.00 348 ALA A CA 1
ATOM 2629 C C . ALA A 1 348 ? -51.516 -20.773 56.600 1.00 85.00 348 ALA A C 1
ATOM 2631 O O . ALA A 1 348 ? -52.499 -21.411 56.234 1.00 85.00 348 ALA A O 1
ATOM 2632 N N . ARG A 1 349 ? -50.612 -21.295 57.442 1.00 84.06 349 ARG A N 1
ATOM 2633 C CA . ARG A 1 349 ? -50.734 -22.606 58.106 1.00 84.06 349 ARG A CA 1
ATOM 2634 C C . ARG A 1 349 ? -51.161 -22.510 59.577 1.00 84.06 349 ARG A C 1
ATOM 2636 O O . ARG A 1 349 ? -51.272 -23.556 60.212 1.00 84.06 349 ARG A O 1
ATOM 2643 N N . GLN A 1 350 ? -51.326 -21.299 60.111 1.00 73.44 350 GLN A N 1
ATOM 2644 C CA . GLN A 1 350 ? -51.826 -21.032 61.466 1.00 73.44 350 GLN A CA 1
ATOM 2645 C C . GLN A 1 350 ? -53.322 -20.738 61.425 1.00 73.44 350 GLN A C 1
ATOM 2647 O O . GLN A 1 350 ? -54.006 -21.158 62.379 1.00 73.44 350 GLN A O 1
#

Foldseek 3Di:
DDDDADPLCDLVLFLVRLQVVPPQKAWDPAAAAFWPGWIQGNVLKIKTWGKEAEAQALAPQQLLAPQHAQADPVRGHAFPFAAPVRGGDGLLFAKAAEDAPPCPCVVSQAAFQFKKWKDDRPFIFIHTHTHHDHNRHHHYIGQNNCVSNVHHQDDPNHGDPNVVRTDMRSTNMMIITDHPLGDRHGDGRVSRCVSHVVVSVVSNVVSVVVLVVVVVVLFKDWDQQAQDLVVNLVVVQVSQLVNQVSAPDDPPDPSRSNVQSVPAPASVLQVPDDDDPDGRDLQPDDSDRGDTFMKGWDFDWDADPSRHIGGPHIHIDTDPVSSVSSVVSVVVVVVVVVVVVVVVVVVVVD

Secondary structure (DSSP, 8-state):
------GGGHHHHGGGGGGGG-TT-EE-----BTEEEEEE-TTS-EEEEEEEEEE-TTSGGGGG-SSSPPP-TTSSPPPSSB-TTSPBP-TTTS-EEEEETTTHHHHTT--TT-EEEEEETTEEEEEEEEEEE-TTB--EEEHHHHHHTT---EETTEETTGGGTS--EEEEEEEEEETT-S-SS---HHHHHHHHHHHHHHHHHHHHHHHHHHHHHTSEEEEE--SSHHHHHHHHHHHHHHHHHTSPPPTTS---HHHHHHT-TTHHHHH-S-STTS---GGG----TT-EEEEEEEEEEEE-TTS-EEEEEEEEEE-HHHHHHHHHHHHHHHHHHHHHHHHHHHHTT-